Protein AF-A0A2H0VDW9-F1 (afdb_monomer)

Mean predicted aligned error: 11.07 Å

Radius of gyration: 46.62 Å; Cα contacts (8 Å, |Δi|>4): 121; chains: 1; bounding box: 88×24×134 Å

Organism: NCBI:txid1974551

InterPro domains:
  IPR002842 V-type ATPase subunit E [PF01991] (10-184)
  IPR038495 V-type ATPase subunit E, C-terminal domain superfamily [G3DSA:3.30.2320.30] (80-185)

Secondary structure (DSSP, 8-state):
-HHHHHHHHHHHHHHHHHHHHHHHHHHHHHHHHHHHHHHHHHHHHHHHHHHHHHHHHHHHHHHHHHHHHHHHHHHHHHHHHHHHHHHHHHHHHHT--HHHHHHHHHHHHHT---SSEEEEEETTTHHHHHHHHGGGGGGEEEEEE--SSEEEEEETTEEEEEEHHHHHHHHHHHHHHHHHHHHH---

pLDDT: mean 88.14, std 7.44, range [56.53, 96.94]

Sequence (187 aa):
MALSDIKKTIMKEADSQAKAILKEGKVSVLVIEKEWSKKIAEKKALLLDRANKKARQKVRQERFAVKAQSHSDLLSKKREVIGKVYEAAANKLSHLTPTEIAILMKKLVADLPLESGELTVSKKHVGALKKALGAKARKFKVLTEDLSGGFIVSSGGLQLNYSFEALVANSKEQTEIEVAEYLFGTN

Nearest PDB structures (foldseek):
  5y5z-assembly1_J  TM=6.741E-01  e=4.393E-03  Thermus thermophilus HB8
  3v6i-assembly2_Y  TM=5.506E-01  e=2.418E-03  Thermus thermophilus HB8
  7qbt-assembly2_B  TM=4.630E-01  e=1.012E+00  Methanosarcina acetivorans

Solvent-accessible surface area (backbone atoms only — not comparable to full-atom values): 10136 Å² total; per-residue (Å²): 119,70,70,63,55,54,53,52,50,52,53,52,50,51,53,50,51,52,51,49,53,52,51,51,52,53,52,53,50,53,52,50,52,54,52,49,52,50,54,49,51,52,51,49,50,52,51,51,51,52,51,51,51,51,51,54,49,49,56,52,50,52,54,49,52,52,50,52,48,53,52,51,53,52,50,51,50,52,51,51,53,54,47,52,53,50,52,52,49,36,52,50,62,58,66,50,52,76,69,56,47,34,54,50,43,33,51,58,59,67,72,46,92,68,81,53,34,41,32,37,26,14,74,90,46,47,69,42,44,51,64,39,40,52,84,53,42,82,47,38,49,78,44,72,48,99,46,84,36,53,34,34,40,37,40,98,90,46,74,49,71,48,26,42,64,48,50,46,52,57,49,39,77,76,40,48,67,62,53,45,32,72,76,71,48,79,131

Foldseek 3Di:
DVVVVVVVVVVVVVVVVVVVVVVVVVVVVVVVVVVVVVVVVVVVVVVVVVVVVVVVVVVVVVVVVVVVVVVVVVVVVLVVVLVVVLVVVLVCLLPDDLVVLLVVLLVVLVPDPDQAFEKEFAPVCPVSNCVSCPPSNVRYHYHYDHASGFMWGDDPHDIDDGGSSVVSVVVCVVCVVVVSCVVPNDD

Structure (mmCIF, N/CA/C/O backbone):
data_AF-A0A2H0VDW9-F1
#
_entry.id   AF-A0A2H0VDW9-F1
#
loop_
_atom_site.group_PDB
_atom_site.id
_atom_site.type_symbol
_ato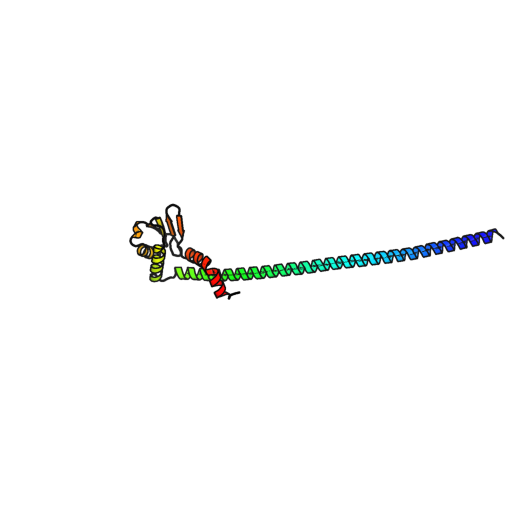m_site.label_atom_id
_atom_site.label_alt_id
_atom_site.label_comp_id
_atom_site.label_asym_id
_atom_site.label_entity_id
_atom_site.label_seq_id
_atom_site.pdbx_PDB_ins_code
_atom_site.Cartn_x
_atom_site.Cartn_y
_atom_site.Cartn_z
_atom_site.occupancy
_atom_site.B_iso_or_equiv
_atom_site.auth_seq_id
_atom_site.auth_comp_id
_atom_site.auth_asym_id
_atom_site.auth_atom_id
_atom_site.pdbx_PDB_model_num
ATOM 1 N N . MET A 1 1 ? -53.189 -5.253 97.382 1.00 56.53 1 MET A N 1
ATOM 2 C CA . MET A 1 1 ? -53.696 -5.202 95.989 1.00 56.53 1 MET A CA 1
ATOM 3 C C . MET A 1 1 ? -52.851 -4.323 95.055 1.00 56.53 1 MET A C 1
ATOM 5 O O . MET A 1 1 ? -52.708 -4.704 93.907 1.00 56.53 1 MET A O 1
ATOM 9 N N . ALA A 1 2 ? -52.182 -3.257 95.516 1.00 65.62 2 ALA A N 1
ATOM 10 C CA . ALA A 1 2 ? -51.430 -2.332 94.643 1.00 65.62 2 ALA A CA 1
ATOM 11 C C . ALA A 1 2 ? -50.241 -2.926 93.837 1.00 65.62 2 ALA A C 1
ATOM 13 O O . ALA A 1 2 ? -50.008 -2.530 92.701 1.00 65.62 2 ALA A O 1
ATOM 14 N N . LEU A 1 3 ? -49.497 -3.899 94.377 1.00 66.62 3 LEU A N 1
ATOM 15 C CA . LEU A 1 3 ? -48.289 -4.456 93.730 1.00 66.62 3 LEU A CA 1
ATOM 16 C C . LEU A 1 3 ? -48.570 -5.304 92.473 1.00 66.62 3 LEU A C 1
ATOM 18 O O . LEU A 1 3 ? -47.773 -5.319 91.537 1.00 66.62 3 LEU A O 1
ATOM 22 N N . SER A 1 4 ? -49.708 -6.003 92.449 1.00 76.06 4 SER A N 1
ATOM 23 C CA . SER A 1 4 ? -50.149 -6.833 91.315 1.00 76.06 4 SER A CA 1
ATOM 24 C C . SER A 1 4 ? -50.438 -5.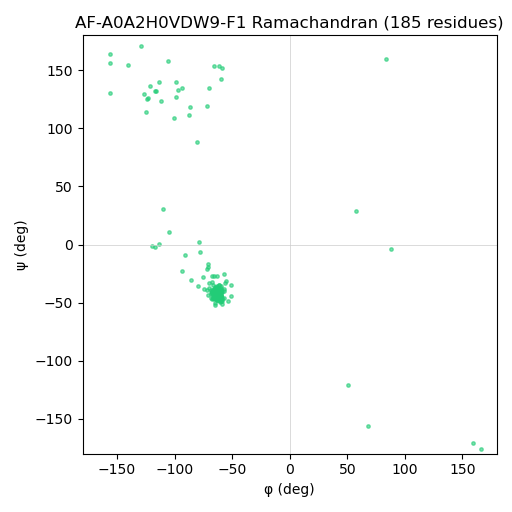980 90.080 1.00 76.06 4 SER A C 1
ATOM 26 O O . SER A 1 4 ? -50.036 -6.325 88.966 1.00 76.06 4 SER A O 1
ATOM 28 N N . ASP A 1 5 ? -51.111 -4.852 90.295 1.00 78.81 5 ASP A N 1
ATOM 29 C CA . ASP A 1 5 ? -51.543 -3.973 89.216 1.00 78.81 5 ASP A CA 1
ATOM 30 C C . ASP A 1 5 ? -50.360 -3.189 88.646 1.00 78.81 5 ASP A C 1
ATOM 32 O O . ASP A 1 5 ? -50.220 -3.121 87.430 1.00 78.81 5 ASP A O 1
ATOM 36 N N . ILE A 1 6 ? -49.423 -2.740 89.491 1.00 80.00 6 ILE A N 1
ATOM 37 C CA . ILE A 1 6 ? -48.164 -2.115 89.045 1.00 80.00 6 ILE A CA 1
ATOM 38 C C . ILE A 1 6 ? -47.356 -3.074 88.155 1.00 80.00 6 ILE A C 1
ATOM 40 O O . ILE A 1 6 ? -46.918 -2.691 87.071 1.00 80.00 6 ILE A O 1
ATOM 44 N N . LYS A 1 7 ? -47.211 -4.347 88.553 1.00 82.00 7 LYS A N 1
ATOM 45 C CA . LYS A 1 7 ? -46.498 -5.357 87.751 1.00 82.00 7 LYS A CA 1
ATOM 46 C C . LYS A 1 7 ? -47.162 -5.592 86.390 1.00 82.00 7 LYS A C 1
ATOM 48 O O . LYS A 1 7 ? -46.466 -5.693 85.381 1.00 82.00 7 LYS A O 1
ATOM 53 N N . LYS A 1 8 ? -48.497 -5.672 86.345 1.00 84.88 8 LYS A N 1
ATOM 54 C CA . LYS A 1 8 ? -49.248 -5.824 85.087 1.00 84.88 8 LYS A CA 1
ATOM 55 C C . LYS A 1 8 ? -49.066 -4.626 84.162 1.00 84.88 8 LYS A C 1
ATOM 57 O O . LYS A 1 8 ? -48.908 -4.831 82.962 1.00 84.88 8 LYS A O 1
ATOM 62 N N . THR A 1 9 ? -49.070 -3.408 84.699 1.00 83.50 9 THR A N 1
ATOM 63 C CA . THR A 1 9 ? -48.868 -2.186 83.909 1.00 83.50 9 THR A CA 1
ATOM 64 C C . THR A 1 9 ? -47.460 -2.138 83.319 1.00 83.50 9 THR A C 1
ATOM 66 O O . THR A 1 9 ? -47.332 -1.947 82.114 1.00 83.50 9 THR A O 1
ATOM 69 N N . ILE A 1 10 ? -46.429 -2.457 84.114 1.00 85.81 10 ILE A N 1
ATOM 70 C CA . ILE A 1 10 ? -45.033 -2.539 83.645 1.00 85.81 10 ILE A CA 1
ATOM 71 C C . ILE A 1 10 ? -44.880 -3.587 82.534 1.00 85.81 10 ILE A C 1
ATOM 73 O O . ILE A 1 10 ? -44.248 -3.318 81.516 1.00 85.81 10 ILE A O 1
ATOM 77 N N . MET A 1 11 ? -45.482 -4.775 82.680 1.00 87.50 11 MET A N 1
ATOM 78 C CA . MET A 1 11 ? -45.431 -5.797 81.624 1.00 87.50 11 MET A CA 1
ATOM 79 C C . MET A 1 11 ? -46.152 -5.351 80.346 1.00 87.50 11 MET A C 1
ATOM 81 O O . MET A 1 11 ? -45.658 -5.595 79.249 1.00 87.50 11 MET A O 1
ATOM 85 N N . LYS A 1 12 ? -47.291 -4.657 80.467 1.00 89.25 12 LYS A N 1
ATOM 86 C CA . LYS A 1 12 ? -48.025 -4.113 79.314 1.00 89.25 12 LYS A CA 1
ATOM 87 C C . LYS A 1 12 ? -47.232 -3.029 78.583 1.00 89.25 12 LYS A C 1
ATOM 89 O O . LYS A 1 12 ? -47.253 -2.990 77.354 1.00 89.25 12 LYS A O 1
ATOM 94 N N . GLU A 1 13 ? -46.551 -2.158 79.322 1.00 87.31 13 GLU A N 1
ATOM 95 C CA . GLU A 1 13 ? -45.666 -1.137 78.756 1.00 87.31 13 GLU A CA 1
ATOM 96 C C . GLU A 1 13 ? -44.450 -1.771 78.079 1.00 87.31 13 GLU A C 1
ATOM 98 O O . GLU A 1 13 ? -44.145 -1.408 76.944 1.00 87.31 13 GLU A O 1
ATOM 103 N N . ALA A 1 14 ? -43.824 -2.773 78.704 1.00 87.38 14 ALA A N 1
ATOM 104 C CA . ALA A 1 14 ? -42.713 -3.519 78.117 1.00 87.38 14 ALA A CA 1
ATOM 105 C C . ALA A 1 14 ? -43.118 -4.236 76.815 1.00 87.38 14 ALA A C 1
ATOM 107 O O . ALA A 1 14 ? -42.413 -4.134 75.813 1.00 87.38 14 ALA A O 1
ATOM 108 N N . ASP A 1 15 ? -44.286 -4.888 76.782 1.00 89.19 15 ASP A N 1
ATOM 109 C CA . ASP A 1 15 ? -44.819 -5.528 75.571 1.00 89.19 15 ASP A CA 1
ATOM 110 C C . ASP A 1 15 ? -45.154 -4.509 74.473 1.00 89.19 15 ASP A C 1
ATOM 112 O O . ASP A 1 15 ? -44.952 -4.770 73.283 1.00 89.19 15 ASP A O 1
ATOM 116 N N . SER A 1 16 ? -45.679 -3.341 74.853 1.00 89.81 16 SER A N 1
ATOM 117 C CA . SER A 1 16 ? -45.966 -2.244 73.924 1.00 89.81 16 SER A CA 1
ATOM 118 C C . SER A 1 16 ? -44.679 -1.693 73.305 1.00 89.81 16 SER A C 1
ATOM 120 O O . SER A 1 16 ? -44.586 -1.566 72.083 1.00 89.81 16 SER A O 1
ATOM 122 N N . GLN A 1 17 ? -43.655 -1.454 74.128 1.00 90.12 17 GLN A N 1
ATOM 123 C CA . GLN A 1 17 ? -42.336 -1.007 73.680 1.00 90.12 17 GLN A CA 1
ATOM 124 C C . GLN A 1 17 ? -41.654 -2.059 72.798 1.00 90.12 17 GLN A C 1
ATOM 126 O O . GLN A 1 17 ? -41.161 -1.723 71.724 1.00 90.12 17 GLN A O 1
ATOM 131 N N . ALA A 1 18 ? -41.703 -3.342 73.167 1.00 88.19 18 ALA A N 1
ATOM 132 C CA . ALA A 1 18 ? -41.160 -4.428 72.352 1.00 88.19 18 ALA A CA 1
ATOM 133 C C . ALA A 1 18 ? -41.848 -4.517 70.977 1.00 88.19 18 ALA A C 1
ATOM 135 O O . ALA A 1 18 ? -41.185 -4.675 69.949 1.00 88.19 18 ALA A O 1
ATOM 136 N N . LYS A 1 19 ? -43.178 -4.356 70.929 1.00 91.19 19 LYS A N 1
ATOM 137 C CA . LYS A 1 19 ? -43.936 -4.301 69.667 1.00 91.19 19 LYS A CA 1
ATOM 138 C C . LYS A 1 19 ? -43.594 -3.066 68.839 1.00 91.19 19 LYS A C 1
ATOM 140 O O . LYS A 1 19 ? -43.518 -3.182 67.616 1.00 91.19 19 LYS A O 1
ATOM 145 N N . ALA A 1 20 ? -43.384 -1.913 69.473 1.00 90.75 20 ALA A N 1
ATOM 146 C CA . ALA A 1 20 ? -42.967 -0.690 68.793 1.00 90.75 20 ALA A CA 1
ATOM 147 C C . ALA A 1 20 ? -41.581 -0.857 68.151 1.00 90.75 20 ALA A C 1
ATOM 149 O O . ALA A 1 20 ? -41.451 -0.633 66.949 1.00 90.75 20 ALA A O 1
ATOM 150 N N . ILE A 1 21 ? -40.605 -1.384 68.899 1.00 90.94 21 ILE A N 1
ATOM 151 C CA . ILE A 1 21 ? -39.246 -1.674 68.411 1.00 90.94 21 ILE A CA 1
ATOM 152 C C . ILE A 1 21 ? -39.284 -2.679 67.251 1.00 90.94 21 ILE A C 1
ATOM 154 O O . ILE A 1 21 ? -38.640 -2.476 66.224 1.00 90.94 21 ILE A O 1
ATOM 158 N N . LEU A 1 22 ? -40.081 -3.749 67.361 1.00 90.88 22 LEU A N 1
ATOM 159 C CA . LEU A 1 22 ? -40.244 -4.724 66.275 1.00 90.88 22 LEU A CA 1
ATOM 160 C C . LEU A 1 22 ? -40.889 -4.112 65.027 1.00 90.88 22 LEU A C 1
ATOM 162 O O . LEU A 1 22 ? -40.543 -4.487 63.905 1.00 90.88 22 LEU A O 1
ATOM 166 N N . LYS A 1 23 ? -41.842 -3.192 65.199 1.00 91.81 23 LYS A N 1
ATOM 167 C CA . LYS A 1 23 ? -42.503 -2.512 64.082 1.00 91.81 23 LYS A CA 1
ATOM 168 C C . LYS A 1 23 ? -41.548 -1.535 63.396 1.00 91.81 23 LYS A C 1
ATOM 170 O O . LYS A 1 23 ? -41.474 -1.557 62.171 1.00 91.81 23 LYS A O 1
ATOM 175 N N . GLU A 1 24 ? -40.780 -0.757 64.156 1.00 91.62 24 GLU A N 1
ATOM 176 C CA . GLU A 1 24 ? -39.711 0.097 63.619 1.00 91.62 24 GLU A CA 1
ATOM 177 C C . GLU A 1 24 ? -38.635 -0.719 62.903 1.00 91.62 24 GLU A C 1
ATOM 179 O O . GLU A 1 24 ? -38.263 -0.375 61.784 1.00 91.62 24 GLU A O 1
ATOM 184 N N . GLY A 1 25 ? -38.201 -1.841 63.485 1.00 90.31 25 GLY A N 1
ATOM 185 C CA . GLY A 1 25 ? -37.240 -2.755 62.867 1.00 90.31 25 GLY A CA 1
ATOM 186 C C . GLY A 1 25 ? -37.726 -3.320 61.529 1.00 90.31 25 GLY A C 1
ATOM 187 O O . GLY A 1 25 ? -36.974 -3.387 60.564 1.00 90.31 25 GLY A O 1
ATOM 188 N N . LYS A 1 26 ? -39.010 -3.682 61.420 1.00 92.69 26 LYS A N 1
ATOM 189 C CA . LYS A 1 26 ? -39.586 -4.142 60.143 1.00 92.69 26 LYS A CA 1
ATOM 190 C C . LYS A 1 26 ? -39.650 -3.028 59.101 1.00 92.69 26 LYS A C 1
ATOM 192 O O . LYS A 1 26 ? -39.365 -3.273 57.932 1.00 92.69 26 LYS A O 1
ATOM 197 N N . VAL A 1 27 ? -40.024 -1.815 59.508 1.00 92.69 27 VAL A N 1
ATOM 198 C CA . VAL A 1 27 ? -40.073 -0.660 58.600 1.00 92.69 27 VAL A CA 1
ATOM 199 C C . VAL A 1 27 ? -38.669 -0.303 58.112 1.00 92.69 27 VAL A C 1
ATOM 201 O O . VAL A 1 27 ? -38.490 -0.088 56.916 1.00 92.69 27 VAL A O 1
ATOM 204 N N . SER A 1 28 ? -37.665 -0.303 58.992 1.00 90.44 28 SER A N 1
ATOM 205 C CA . SER A 1 28 ? -36.283 -0.002 58.612 1.00 90.44 28 SER A CA 1
ATOM 206 C C . SER A 1 28 ? -35.698 -1.052 57.665 1.00 90.44 28 SER A C 1
ATOM 208 O O . SER A 1 28 ? -35.077 -0.678 56.672 1.00 90.44 28 SER A O 1
ATOM 210 N N . VAL A 1 29 ? -35.975 -2.345 57.878 1.00 91.44 29 VAL A N 1
ATOM 211 C CA . VAL A 1 29 ? -35.586 -3.418 56.942 1.00 91.44 29 VAL A CA 1
ATOM 212 C C . VAL A 1 29 ? -36.187 -3.190 55.552 1.00 91.44 29 VAL A C 1
ATOM 214 O O . VAL A 1 29 ? -35.454 -3.222 54.566 1.00 91.44 29 VAL A O 1
ATOM 217 N N . LEU A 1 30 ? -37.483 -2.876 55.457 1.00 92.69 30 LEU A N 1
ATOM 218 C CA . LEU A 1 30 ? -38.140 -2.615 54.169 1.00 92.69 30 LEU A CA 1
ATOM 219 C C . LEU A 1 30 ? -37.566 -1.384 53.452 1.00 92.69 30 LEU A C 1
ATOM 221 O O . LEU A 1 30 ? -37.430 -1.384 52.226 1.00 92.69 30 LEU A O 1
ATOM 225 N N . VAL A 1 31 ? -37.221 -0.330 54.198 1.00 94.06 31 VAL A N 1
ATOM 226 C CA . VAL A 1 31 ? -36.568 0.864 53.638 1.00 94.06 31 VAL A CA 1
ATOM 227 C C . VAL A 1 31 ? -35.193 0.500 53.077 1.00 94.06 31 VAL A C 1
ATOM 229 O O . VAL A 1 31 ? -34.900 0.831 51.928 1.00 94.06 31 VAL A O 1
ATOM 232 N N . ILE A 1 32 ? -34.391 -0.251 53.837 1.00 93.75 32 ILE A N 1
ATOM 233 C CA . ILE A 1 32 ? -33.065 -0.721 53.420 1.00 93.75 32 ILE A CA 1
ATOM 234 C C . ILE A 1 32 ? -33.177 -1.595 52.160 1.00 93.75 32 ILE A C 1
ATOM 236 O O . ILE A 1 32 ? -32.472 -1.353 51.180 1.00 93.75 32 ILE A O 1
ATOM 240 N N . GLU A 1 33 ? -34.092 -2.564 52.125 1.00 93.56 33 GLU A N 1
ATOM 241 C CA . GLU A 1 33 ? -34.315 -3.421 50.952 1.00 93.56 33 GLU A CA 1
ATOM 242 C C . GLU A 1 33 ? -34.718 -2.617 49.710 1.00 93.56 33 GLU A C 1
ATOM 244 O O . GLU A 1 33 ? -34.215 -2.854 48.605 1.00 93.56 33 GLU A O 1
ATOM 249 N N . LYS A 1 34 ? -35.591 -1.618 49.872 1.00 95.25 34 LYS A N 1
ATOM 250 C CA . LYS A 1 34 ? -36.020 -0.751 48.769 1.00 95.25 34 LYS A CA 1
ATOM 251 C C . LYS A 1 34 ? -34.876 0.125 48.249 1.00 95.25 34 LYS A C 1
ATOM 253 O O . LYS A 1 34 ? -34.734 0.299 47.039 1.00 95.25 34 LYS A O 1
ATOM 258 N N . GLU A 1 35 ? -34.029 0.645 49.130 1.00 95.25 35 GLU A N 1
ATOM 259 C CA . GLU A 1 35 ? -32.846 1.408 48.727 1.00 95.25 35 GLU A CA 1
ATOM 260 C C . GLU A 1 35 ? -31.818 0.542 47.994 1.00 95.25 35 GLU A C 1
ATOM 262 O O . GLU A 1 35 ? -31.308 0.934 46.939 1.00 95.25 35 GLU A O 1
ATOM 267 N N . TRP A 1 36 ? -31.515 -0.647 48.520 1.00 94.81 36 TRP A N 1
ATOM 268 C CA . TRP A 1 36 ? -30.547 -1.551 47.902 1.00 94.81 36 TRP A CA 1
ATOM 269 C C . TRP A 1 36 ? -31.049 -2.119 46.582 1.00 94.81 36 TRP A C 1
ATOM 271 O O . TRP A 1 36 ? -30.282 -2.154 45.622 1.00 94.81 36 TRP A O 1
ATOM 281 N N . SER A 1 37 ? -32.325 -2.494 46.484 1.00 94.81 37 SER A N 1
ATOM 282 C CA . SER A 1 37 ? -32.912 -2.949 45.217 1.00 94.81 37 SER A CA 1
ATOM 283 C C . SER A 1 37 ? -32.819 -1.874 44.133 1.00 94.81 37 SER A C 1
ATOM 285 O O . SER A 1 37 ? -32.424 -2.180 43.005 1.00 94.81 37 SER A O 1
ATOM 287 N N . LYS A 1 38 ? -33.059 -0.601 44.480 1.00 95.88 38 LYS A N 1
ATOM 288 C CA . LYS A 1 38 ? -32.880 0.526 43.557 1.00 95.88 38 LYS A CA 1
ATOM 289 C C . LYS A 1 38 ? -31.416 0.688 43.126 1.00 95.88 38 LYS A C 1
ATOM 291 O O . LYS A 1 38 ? -31.136 0.730 41.930 1.00 95.88 38 LYS A O 1
ATOM 296 N N . LYS A 1 39 ? -30.470 0.664 44.074 1.00 95.75 39 LYS A N 1
ATOM 297 C CA . LYS A 1 39 ? -29.021 0.731 43.784 1.00 95.75 39 LYS A CA 1
ATOM 298 C C . LYS A 1 39 ? -28.539 -0.436 42.913 1.00 95.75 39 LYS A C 1
ATOM 300 O O . LYS A 1 39 ? -27.689 -0.248 42.042 1.00 95.75 39 LYS A O 1
ATOM 305 N N . ILE A 1 40 ? -29.062 -1.643 43.133 1.00 95.38 40 ILE A N 1
ATOM 306 C CA . ILE A 1 40 ? -28.749 -2.834 42.331 1.00 95.38 40 ILE A CA 1
ATOM 307 C C . ILE A 1 40 ? -29.283 -2.665 40.909 1.00 95.38 40 ILE A C 1
ATOM 309 O O . ILE A 1 40 ? -28.548 -2.920 39.955 1.00 95.38 40 ILE A O 1
ATOM 313 N N . ALA A 1 41 ? -30.528 -2.206 40.757 1.00 95.69 41 ALA A N 1
ATOM 314 C CA . ALA A 1 41 ? -31.130 -1.959 39.451 1.00 95.69 41 ALA A CA 1
ATOM 315 C C . ALA A 1 41 ? -30.336 -0.912 38.652 1.00 95.69 41 ALA A C 1
ATOM 317 O O . ALA A 1 41 ? -29.994 -1.155 37.493 1.00 95.69 41 ALA A O 1
ATOM 318 N N . GLU A 1 42 ? -29.956 0.199 39.287 1.00 96.25 42 GLU A N 1
ATOM 319 C CA . GLU A 1 42 ? -29.131 1.250 38.680 1.00 96.25 42 GLU A CA 1
ATOM 320 C C . GLU A 1 42 ? -27.745 0.728 38.274 1.00 96.25 42 GLU A C 1
ATOM 322 O O . GLU A 1 42 ? -27.318 0.912 37.130 1.00 96.25 42 GLU A O 1
ATOM 327 N N . LYS A 1 43 ? -27.050 0.000 39.162 1.00 95.88 43 LYS A N 1
ATOM 328 C CA . LYS A 1 43 ? -25.752 -0.616 38.833 1.00 95.88 43 LYS A CA 1
ATOM 329 C C . LYS A 1 43 ? -25.866 -1.616 37.687 1.00 95.88 43 LYS A C 1
ATOM 331 O O . LYS A 1 43 ? -24.997 -1.629 36.816 1.00 95.88 43 LYS A O 1
ATOM 336 N N . LYS A 1 44 ? -26.918 -2.439 37.667 1.00 96.19 44 LYS A N 1
ATOM 337 C CA . LYS A 1 44 ? -27.162 -3.420 36.602 1.00 96.19 44 LYS A CA 1
ATOM 338 C C . LYS A 1 44 ? -27.402 -2.724 35.264 1.00 96.19 44 LYS A C 1
ATOM 340 O O . LYS A 1 44 ? -26.798 -3.120 34.269 1.00 96.19 44 LYS A O 1
ATOM 345 N N . ALA A 1 45 ? -28.213 -1.667 35.247 1.00 96.31 45 ALA A N 1
ATOM 346 C CA . ALA A 1 45 ? -28.458 -0.865 34.052 1.00 96.31 45 ALA A CA 1
ATOM 347 C C . ALA A 1 45 ? -27.162 -0.230 33.519 1.00 96.31 45 ALA A C 1
ATOM 349 O O . ALA A 1 45 ? -26.869 -0.343 32.331 1.00 96.31 45 ALA A O 1
ATOM 350 N N . LEU A 1 46 ? -26.333 0.346 34.399 1.00 96.88 46 LEU A N 1
ATOM 351 C CA . LEU A 1 46 ? -25.029 0.911 34.030 1.00 96.88 46 LEU A CA 1
ATOM 352 C C . LEU A 1 46 ? -24.064 -0.142 33.466 1.00 96.88 46 LEU A C 1
ATOM 354 O O . LEU A 1 46 ? -23.353 0.121 32.496 1.00 96.88 46 LEU A O 1
ATOM 358 N N . LEU A 1 47 ? -24.023 -1.334 34.066 1.00 96.62 47 LEU A N 1
ATOM 359 C CA . LEU A 1 47 ? -23.204 -2.451 33.589 1.00 96.62 47 LEU A CA 1
ATOM 360 C C . LEU A 1 47 ? -23.636 -2.907 32.194 1.00 96.62 47 LEU A C 1
ATOM 362 O O . LEU A 1 47 ? -22.783 -3.066 31.320 1.00 96.62 47 LEU A O 1
ATOM 366 N N . LEU A 1 48 ? -24.943 -3.064 31.974 1.00 96.62 48 LEU A N 1
ATOM 367 C CA . LEU A 1 48 ? -25.501 -3.452 30.679 1.00 96.62 48 LEU A CA 1
ATOM 368 C C . LEU A 1 48 ? -25.263 -2.383 29.609 1.00 96.62 48 LEU A C 1
ATOM 370 O O . LEU A 1 48 ? -24.844 -2.720 28.505 1.00 96.62 48 LEU A O 1
ATOM 374 N N . ASP A 1 49 ? -25.453 -1.101 29.926 1.00 96.94 49 ASP A N 1
ATOM 375 C CA . ASP A 1 49 ? -25.167 -0.003 28.995 1.00 96.94 49 ASP A CA 1
ATOM 376 C C . ASP A 1 49 ? -23.684 0.025 28.598 1.00 96.94 49 ASP A C 1
ATOM 378 O O . ASP A 1 49 ? -23.350 0.070 27.412 1.00 96.94 49 ASP A O 1
ATOM 382 N N . ARG A 1 50 ? -22.771 -0.105 29.570 1.00 96.56 50 ARG A N 1
ATOM 383 C CA . ARG A 1 50 ? -21.328 -0.191 29.295 1.00 96.56 50 ARG A CA 1
ATOM 384 C C . ARG A 1 50 ? -20.976 -1.411 28.449 1.00 96.56 50 ARG A C 1
ATOM 386 O O . ARG A 1 50 ? -20.179 -1.283 27.520 1.00 96.56 50 ARG A O 1
ATOM 393 N N . ALA A 1 51 ? -21.548 -2.575 28.753 1.00 96.62 51 ALA A N 1
ATOM 394 C CA . ALA A 1 51 ? -21.331 -3.793 27.978 1.00 96.62 51 ALA A CA 1
ATOM 395 C C . ALA A 1 51 ? -21.820 -3.623 26.531 1.00 96.62 51 ALA A C 1
ATOM 397 O O . ALA A 1 51 ? -21.072 -3.900 25.594 1.00 96.62 51 ALA A O 1
ATOM 398 N N . ASN A 1 52 ? -23.017 -3.063 26.343 1.00 96.81 52 ASN A N 1
ATOM 399 C CA . ASN A 1 52 ? -23.595 -2.787 25.029 1.00 96.81 52 ASN A CA 1
ATOM 400 C C . ASN A 1 52 ? -22.773 -1.768 24.236 1.00 96.81 52 ASN A C 1
ATOM 402 O O . ASN A 1 52 ? -22.514 -1.973 23.049 1.00 96.81 52 ASN A O 1
ATOM 406 N N . LYS A 1 53 ? -22.313 -0.686 24.875 1.00 96.81 53 LYS A N 1
ATOM 407 C CA . LYS A 1 53 ? -21.433 0.309 24.246 1.00 96.81 53 LYS A CA 1
ATOM 408 C C . LYS A 1 53 ? -20.115 -0.317 23.800 1.00 96.81 53 LYS A C 1
ATOM 410 O O . LYS A 1 53 ? -19.725 -0.128 22.650 1.00 96.81 53 LYS A O 1
ATOM 415 N N . LYS A 1 54 ? -19.472 -1.117 24.657 1.00 96.06 54 LYS A N 1
ATOM 416 C CA . LYS A 1 54 ? -18.239 -1.843 24.308 1.00 96.06 54 LYS A CA 1
ATOM 417 C C . LYS A 1 54 ? -18.459 -2.828 23.159 1.00 96.06 54 LYS A C 1
ATOM 419 O O . LYS A 1 54 ? -17.652 -2.864 22.236 1.00 96.06 54 LYS A O 1
ATOM 424 N N . ALA A 1 55 ? -19.555 -3.587 23.176 1.00 96.56 55 ALA A N 1
ATOM 425 C CA . ALA A 1 55 ? -19.891 -4.521 22.102 1.00 96.56 55 ALA A CA 1
ATOM 426 C C . ALA A 1 55 ? -20.088 -3.791 20.763 1.00 96.56 55 ALA A C 1
ATOM 428 O O . ALA A 1 55 ? -19.490 -4.168 19.757 1.00 96.56 55 ALA A O 1
ATOM 429 N N . ARG A 1 56 ? -20.849 -2.688 20.756 1.00 96.31 56 ARG A N 1
ATOM 430 C CA . ARG A 1 56 ? -21.051 -1.848 19.561 1.00 96.31 56 ARG A CA 1
ATOM 431 C C . ARG A 1 56 ? -19.745 -1.244 19.052 1.00 96.31 56 ARG A C 1
ATOM 433 O O . ARG A 1 56 ? -19.524 -1.221 17.844 1.00 96.31 56 ARG A O 1
ATOM 440 N N . GLN A 1 57 ? -18.880 -0.776 19.951 1.00 96.19 57 GLN A N 1
ATOM 441 C CA . GLN A 1 57 ? -17.562 -0.255 19.587 1.00 96.19 57 GLN A CA 1
ATOM 442 C C . GLN A 1 57 ? -16.691 -1.330 18.937 1.00 96.19 57 GLN A C 1
ATOM 444 O O . GLN A 1 57 ? -16.142 -1.062 17.874 1.00 96.19 57 GLN A O 1
ATOM 449 N N . LYS A 1 58 ? -16.634 -2.543 19.502 1.00 95.81 58 LYS A N 1
ATOM 450 C CA . LYS A 1 58 ? -15.902 -3.666 18.899 1.00 95.81 58 LYS A CA 1
ATOM 451 C C . LYS A 1 58 ? -16.428 -4.004 17.509 1.00 95.81 58 LYS A C 1
ATOM 453 O O . LYS A 1 58 ? -15.661 -4.010 16.560 1.00 95.81 58 LYS A O 1
ATOM 458 N N . VAL A 1 59 ? -17.742 -4.183 17.356 1.00 96.62 59 VAL A N 1
ATOM 459 C CA . VAL A 1 59 ? -18.349 -4.462 16.040 1.00 96.62 59 VAL A CA 1
ATOM 460 C C . VAL A 1 59 ? -18.017 -3.361 15.031 1.00 96.62 59 VAL A C 1
ATOM 462 O O . VAL A 1 59 ? -17.736 -3.644 13.869 1.00 96.62 59 VAL A O 1
ATOM 465 N N . ARG A 1 60 ? -18.037 -2.095 15.458 1.00 95.50 60 ARG A N 1
ATOM 466 C CA . ARG A 1 60 ? -17.672 -0.961 14.604 1.00 95.50 60 ARG A CA 1
ATOM 467 C C . ARG A 1 60 ? -16.192 -1.002 14.211 1.00 95.50 60 ARG A C 1
ATOM 469 O O . ARG A 1 60 ? -15.899 -0.803 13.038 1.00 95.50 60 ARG A O 1
ATOM 476 N N . GLN A 1 61 ? -15.293 -1.269 15.155 1.00 95.56 61 GLN A N 1
ATOM 477 C CA . GLN A 1 61 ? -13.855 -1.399 14.902 1.00 95.56 61 GLN A CA 1
ATOM 478 C C . GLN A 1 61 ? -13.560 -2.538 13.924 1.00 95.56 61 GLN A C 1
ATOM 480 O O . GLN A 1 61 ? -12.916 -2.295 12.910 1.00 95.56 61 GLN A O 1
ATOM 485 N N . GLU A 1 62 ? -14.116 -3.727 14.159 1.00 94.81 62 GLU A N 1
ATOM 486 C CA . GLU A 1 62 ? -13.951 -4.884 13.271 1.00 94.81 62 GLU A CA 1
ATOM 487 C C . GLU A 1 62 ? -14.472 -4.591 11.862 1.00 94.81 62 GLU A C 1
ATOM 489 O O . GLU A 1 62 ? -13.798 -4.846 10.869 1.00 94.81 62 GLU A O 1
ATOM 494 N N . ARG A 1 63 ? -15.648 -3.959 11.743 1.00 95.75 63 ARG A N 1
ATOM 495 C CA . ARG A 1 63 ? -16.181 -3.551 10.433 1.00 95.75 63 ARG A CA 1
ATOM 496 C C . ARG A 1 63 ? -15.259 -2.580 9.703 1.00 95.75 63 ARG A C 1
ATOM 498 O O . ARG A 1 63 ? -15.142 -2.673 8.484 1.00 95.75 63 ARG A O 1
ATOM 505 N N . PHE A 1 64 ? -14.644 -1.635 10.411 1.00 95.06 64 PHE A N 1
ATOM 506 C CA . PHE A 1 64 ? -13.676 -0.728 9.797 1.00 95.06 64 PHE A CA 1
ATOM 507 C C . PHE A 1 64 ? -12.401 -1.453 9.385 1.00 95.06 64 PHE A C 1
ATOM 509 O O . PHE A 1 64 ? -11.937 -1.223 8.273 1.00 95.06 64 PHE A O 1
ATOM 516 N N . ALA A 1 65 ? -11.882 -2.345 10.228 1.00 95.19 65 ALA A N 1
ATOM 517 C CA . ALA A 1 65 ? -10.705 -3.145 9.916 1.00 95.19 65 ALA A CA 1
ATOM 518 C C . ALA A 1 65 ? -10.931 -3.998 8.659 1.00 95.19 65 ALA A C 1
ATOM 520 O O . ALA A 1 65 ? -10.145 -3.924 7.721 1.00 95.19 65 ALA A O 1
ATOM 521 N N . VAL A 1 66 ? -12.061 -4.709 8.577 1.00 96.31 66 VAL A N 1
ATOM 522 C CA . VAL A 1 66 ? -12.420 -5.527 7.405 1.00 96.31 66 VAL A CA 1
ATOM 523 C C . VAL A 1 66 ? -12.560 -4.679 6.140 1.00 96.31 66 VAL A C 1
ATOM 525 O O . VAL A 1 66 ? -12.063 -5.064 5.082 1.00 96.31 66 VAL A O 1
ATOM 528 N N . LYS A 1 67 ? -13.207 -3.509 6.223 1.00 95.81 67 LYS A N 1
ATOM 529 C CA . LYS A 1 67 ? -13.318 -2.597 5.074 1.00 95.81 67 LYS A CA 1
ATOM 530 C C . LYS A 1 67 ? -11.955 -2.077 4.626 1.00 95.81 67 LYS A C 1
ATOM 532 O O . LYS A 1 67 ? -11.678 -2.088 3.432 1.00 95.81 67 LYS A O 1
ATOM 537 N N . ALA A 1 68 ? -11.117 -1.641 5.563 1.00 94.69 68 ALA A N 1
ATOM 538 C CA . ALA A 1 68 ? -9.775 -1.154 5.263 1.00 94.69 68 ALA A CA 1
ATOM 539 C C . ALA A 1 68 ? -8.927 -2.250 4.605 1.00 94.69 68 ALA A C 1
ATOM 541 O O . ALA A 1 68 ? -8.301 -1.996 3.578 1.00 94.69 68 ALA A O 1
ATOM 542 N N . GLN A 1 69 ? -8.992 -3.478 5.130 1.00 95.62 69 GLN A N 1
ATOM 543 C CA . GLN A 1 69 ? -8.314 -4.631 4.548 1.00 95.62 69 GLN A CA 1
ATOM 544 C C . GLN A 1 69 ? -8.810 -4.914 3.127 1.00 95.62 69 GLN A C 1
ATOM 546 O O . GLN A 1 69 ? -8.005 -4.994 2.208 1.00 95.62 69 GLN A O 1
ATOM 551 N N . SER A 1 70 ? -10.128 -4.950 2.918 1.00 95.50 70 SER A N 1
ATOM 552 C CA . SER A 1 70 ? -10.720 -5.193 1.593 1.00 95.50 70 SER A CA 1
ATOM 553 C C . SER A 1 70 ? -10.281 -4.145 0.564 1.00 95.50 70 SER A C 1
ATOM 555 O O . SER A 1 70 ? -9.970 -4.476 -0.579 1.00 95.50 70 SER A O 1
ATOM 557 N N . HIS A 1 71 ? -10.225 -2.871 0.966 1.00 93.62 71 HIS A N 1
ATOM 558 C CA . HIS A 1 71 ? -9.730 -1.794 0.109 1.00 93.62 71 HIS A CA 1
ATOM 559 C C . HIS A 1 71 ? -8.236 -1.936 -0.195 1.00 93.62 71 HIS A C 1
ATOM 561 O O . HIS A 1 71 ? -7.833 -1.747 -1.343 1.00 93.62 71 HIS A O 1
ATOM 567 N N . SER A 1 72 ? -7.426 -2.275 0.811 1.00 94.88 72 SER A N 1
ATOM 568 C CA . SER A 1 72 ? -5.992 -2.518 0.644 1.00 94.88 72 SER A CA 1
ATOM 569 C C . SER A 1 72 ? -5.732 -3.675 -0.322 1.00 94.88 72 SER A C 1
ATOM 571 O O . SER A 1 72 ? -4.933 -3.540 -1.249 1.00 94.88 72 SER A O 1
ATOM 573 N N . ASP A 1 73 ? -6.456 -4.781 -0.161 1.00 95.69 73 ASP A N 1
ATOM 574 C CA . ASP A 1 73 ? -6.329 -5.967 -1.007 1.00 95.69 73 ASP A CA 1
ATOM 575 C C . ASP A 1 73 ? -6.723 -5.658 -2.454 1.00 95.69 73 ASP A C 1
ATOM 577 O O . ASP A 1 73 ? -5.989 -5.992 -3.387 1.00 95.69 73 ASP A O 1
ATOM 581 N N . LEU A 1 74 ? -7.839 -4.946 -2.652 1.00 94.56 74 LEU A N 1
ATOM 582 C CA . LEU A 1 74 ? -8.276 -4.515 -3.978 1.00 94.56 74 LEU A CA 1
ATOM 583 C C . LEU A 1 74 ? -7.232 -3.612 -4.647 1.00 94.56 74 LEU A C 1
ATOM 585 O O . LEU A 1 74 ? -6.903 -3.811 -5.817 1.00 94.56 74 LEU A O 1
ATOM 589 N N . LEU A 1 75 ? -6.696 -2.631 -3.916 1.00 93.19 75 LEU A N 1
ATOM 590 C CA . LEU A 1 75 ? -5.681 -1.720 -4.440 1.00 93.19 75 LEU A CA 1
ATOM 591 C C . LEU A 1 75 ? -4.389 -2.464 -4.795 1.00 93.19 75 LEU A C 1
ATOM 593 O O . LEU A 1 75 ? -3.806 -2.214 -5.849 1.00 93.19 75 LEU A O 1
ATOM 597 N N . SER A 1 76 ? -3.970 -3.401 -3.945 1.00 94.56 76 SER A N 1
ATOM 598 C CA . SER A 1 76 ? -2.808 -4.254 -4.193 1.00 94.56 76 SER A CA 1
ATOM 599 C C . SER A 1 76 ? -2.986 -5.068 -5.475 1.00 94.56 76 SER A C 1
ATOM 601 O O . SER A 1 76 ? -2.111 -5.066 -6.340 1.00 94.56 76 SER A O 1
ATOM 603 N N .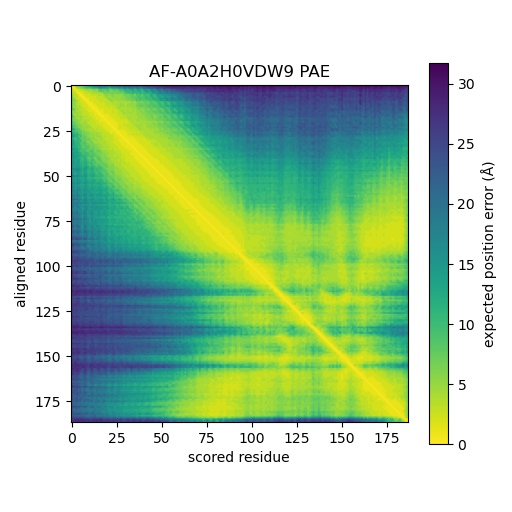 LYS A 1 77 ? -4.168 -5.666 -5.675 1.00 95.69 77 LYS A N 1
ATOM 604 C CA . LYS A 1 77 ? -4.483 -6.409 -6.902 1.00 95.69 77 LYS A CA 1
ATOM 605 C C . LYS A 1 77 ? -4.541 -5.529 -8.145 1.00 95.69 77 LYS A C 1
ATOM 607 O O . LYS A 1 77 ? -4.019 -5.932 -9.182 1.00 95.69 77 LYS A O 1
ATOM 612 N N . LYS A 1 78 ? -5.097 -4.317 -8.056 1.00 93.75 78 LYS A N 1
ATOM 613 C CA . LYS A 1 78 ? -5.057 -3.354 -9.170 1.00 93.75 78 LYS A CA 1
ATOM 614 C C . LYS A 1 78 ? -3.617 -2.999 -9.553 1.00 93.75 78 LYS A C 1
ATOM 616 O O . LYS A 1 78 ? -3.273 -3.051 -10.730 1.00 93.75 78 LYS A O 1
ATOM 621 N N . ARG A 1 79 ? -2.758 -2.716 -8.568 1.00 92.06 79 ARG A N 1
ATOM 622 C CA . ARG A 1 79 ? -1.328 -2.437 -8.793 1.00 92.06 79 ARG A CA 1
ATOM 623 C C . ARG A 1 79 ? -0.585 -3.630 -9.390 1.00 92.06 79 ARG A C 1
ATOM 625 O O . ARG A 1 79 ? 0.254 -3.429 -10.260 1.00 92.06 79 ARG A O 1
ATOM 632 N N . GLU A 1 80 ? -0.910 -4.852 -8.968 1.00 94.88 80 GLU A N 1
ATOM 633 C CA . GLU A 1 80 ? -0.350 -6.084 -9.541 1.00 94.88 80 GLU A CA 1
ATOM 634 C C . GLU A 1 80 ? -0.686 -6.202 -11.036 1.00 94.88 80 GLU A C 1
ATOM 636 O O . GLU A 1 80 ? 0.189 -6.480 -11.852 1.00 94.88 80 GLU A O 1
ATOM 641 N N . VAL A 1 81 ? -1.942 -5.944 -11.415 1.00 95.62 81 VAL A N 1
ATOM 642 C CA . VAL A 1 81 ? -2.377 -5.966 -12.822 1.00 95.62 81 VAL A CA 1
ATOM 643 C C . VAL A 1 81 ? -1.672 -4.883 -13.638 1.00 95.62 81 VAL A C 1
ATOM 645 O O . VAL A 1 81 ? -1.158 -5.183 -14.712 1.00 95.62 81 VAL A O 1
ATOM 648 N N . ILE A 1 82 ? -1.587 -3.654 -13.119 1.00 93.75 82 ILE A N 1
ATOM 649 C CA . ILE A 1 82 ? -0.829 -2.571 -13.763 1.00 93.75 82 ILE A CA 1
ATOM 650 C C . ILE A 1 82 ? 0.635 -2.992 -13.952 1.00 93.75 82 ILE A C 1
ATOM 652 O O . ILE A 1 82 ? 1.181 -2.852 -15.044 1.00 93.75 82 ILE A O 1
ATOM 656 N N . GLY A 1 83 ? 1.262 -3.568 -12.920 1.00 92.69 83 GLY A N 1
ATOM 657 C CA . GLY A 1 83 ? 2.624 -4.100 -12.988 1.00 92.69 83 GLY A CA 1
ATOM 658 C C . GLY A 1 83 ? 2.806 -5.094 -14.135 1.00 92.69 83 GLY A C 1
ATOM 659 O O . GLY A 1 83 ? 3.700 -4.911 -14.957 1.00 92.69 83 GLY A O 1
ATOM 660 N N . LYS A 1 84 ? 1.895 -6.064 -14.269 1.00 93.81 84 LYS A N 1
ATOM 661 C CA . LYS A 1 84 ? 1.917 -7.053 -15.362 1.00 93.81 84 LYS A CA 1
ATOM 662 C C . LYS A 1 84 ? 1.795 -6.423 -16.749 1.00 93.81 84 LYS A C 1
ATOM 664 O O . LYS A 1 84 ? 2.399 -6.920 -17.696 1.00 93.81 84 LYS A O 1
ATOM 669 N N . VAL A 1 85 ? 1.033 -5.337 -16.894 1.00 94.50 85 VAL A N 1
ATOM 670 C CA . VAL A 1 85 ? 0.928 -4.612 -18.173 1.00 94.50 85 VAL A CA 1
ATOM 671 C C . VAL A 1 85 ? 2.269 -3.986 -18.552 1.00 94.50 85 VAL A C 1
ATOM 673 O O . VAL A 1 85 ? 2.708 -4.130 -19.694 1.00 94.50 85 VAL A O 1
ATOM 676 N N . TYR A 1 86 ? 2.955 -3.354 -17.600 1.00 92.88 86 TYR A N 1
ATOM 677 C CA . TYR A 1 86 ? 4.275 -2.772 -17.846 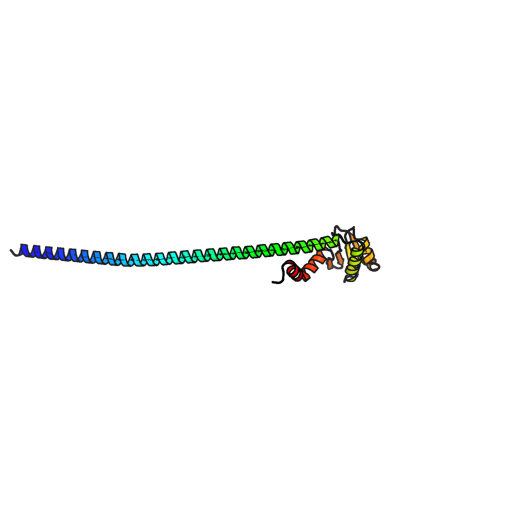1.00 92.88 86 TYR A CA 1
ATOM 678 C C . TYR A 1 86 ? 5.359 -3.837 -18.052 1.00 92.88 86 TYR A C 1
ATOM 680 O O . TYR A 1 86 ? 6.193 -3.685 -18.942 1.00 92.88 86 TYR A O 1
ATOM 688 N N . GLU A 1 87 ? 5.313 -4.958 -17.332 1.00 91.81 87 GLU A N 1
ATOM 689 C CA . GLU A 1 87 ? 6.178 -6.112 -17.612 1.00 91.81 87 GLU A CA 1
ATOM 690 C C . GLU A 1 87 ? 5.953 -6.649 -19.032 1.00 91.81 87 GLU A C 1
ATOM 692 O O . GLU A 1 87 ? 6.906 -6.901 -19.769 1.00 91.81 87 GLU A O 1
ATOM 697 N N . ALA A 1 88 ? 4.695 -6.768 -19.467 1.00 91.62 88 ALA A N 1
ATOM 698 C CA . ALA A 1 88 ? 4.372 -7.160 -20.834 1.00 91.62 88 ALA A CA 1
ATOM 699 C C . ALA A 1 88 ? 4.878 -6.134 -21.863 1.00 91.62 88 ALA A C 1
ATOM 701 O O . ALA A 1 88 ? 5.332 -6.526 -22.939 1.00 91.62 88 ALA A O 1
ATOM 702 N N . ALA A 1 89 ? 4.844 -4.836 -21.547 1.00 91.06 89 ALA A N 1
ATOM 703 C CA . ALA A 1 89 ? 5.415 -3.791 -22.394 1.00 91.06 89 ALA A CA 1
ATOM 704 C C . ALA A 1 89 ? 6.946 -3.917 -22.502 1.00 91.06 89 ALA A C 1
ATOM 706 O O . ALA A 1 89 ? 7.476 -3.907 -23.613 1.00 91.06 89 ALA A O 1
ATOM 707 N N . ALA A 1 90 ? 7.651 -4.130 -21.387 1.00 88.25 90 ALA A N 1
ATOM 708 C CA . ALA A 1 90 ? 9.096 -4.372 -21.379 1.00 88.25 90 ALA A CA 1
ATOM 709 C C . ALA A 1 90 ? 9.473 -5.634 -22.174 1.00 88.25 90 ALA A C 1
ATOM 711 O O . ALA A 1 90 ? 10.404 -5.615 -22.980 1.00 88.25 90 ALA A O 1
ATOM 712 N N . ASN A 1 91 ? 8.693 -6.709 -22.026 1.00 88.56 91 ASN A N 1
ATOM 713 C CA . ASN A 1 91 ? 8.872 -7.940 -22.795 1.00 88.56 91 ASN A CA 1
ATOM 714 C C . ASN A 1 91 ? 8.618 -7.740 -24.295 1.00 88.56 91 ASN A C 1
ATOM 716 O O . ASN A 1 91 ? 9.329 -8.312 -25.118 1.00 88.56 91 ASN A O 1
ATOM 720 N N . LYS A 1 92 ? 7.646 -6.907 -24.683 1.00 89.19 92 LYS A N 1
ATOM 721 C CA . LYS A 1 92 ? 7.453 -6.544 -26.095 1.00 89.19 92 LYS A CA 1
ATOM 722 C C . LYS A 1 92 ? 8.654 -5.779 -26.646 1.00 89.19 92 LYS A C 1
ATOM 724 O O . LYS A 1 92 ? 9.069 -6.065 -27.763 1.00 89.19 92 LYS A O 1
ATOM 729 N N . LEU A 1 93 ? 9.241 -4.866 -25.866 1.00 86.44 93 LEU A N 1
ATOM 730 C CA . LEU A 1 93 ? 10.442 -4.126 -26.271 1.00 86.44 93 LEU A CA 1
ATOM 731 C C . LEU A 1 93 ? 11.647 -5.050 -26.503 1.00 86.44 93 LEU A C 1
ATOM 733 O O . LEU A 1 93 ? 12.378 -4.864 -27.476 1.00 86.44 93 LEU A O 1
ATOM 737 N N . SER A 1 94 ? 11.841 -6.070 -25.660 1.00 81.94 94 SER A N 1
ATOM 738 C CA . SER A 1 94 ? 12.952 -7.024 -25.808 1.00 81.94 94 SER A CA 1
ATOM 739 C C . SER A 1 94 ? 12.806 -7.973 -27.006 1.00 81.94 94 SER A C 1
ATOM 741 O O . SER A 1 94 ? 13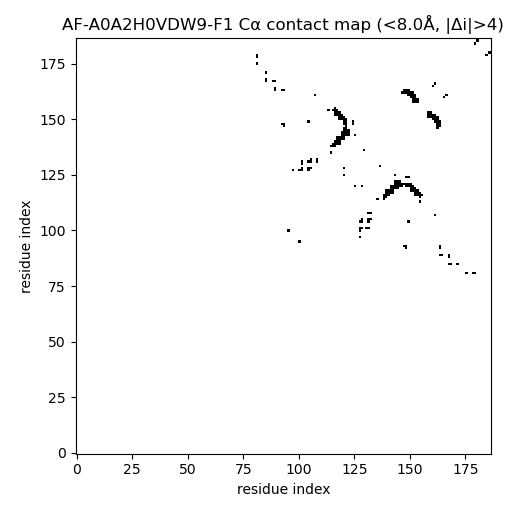.806 -8.508 -27.484 1.00 81.94 94 SER A O 1
ATOM 743 N N . HIS A 1 95 ? 11.587 -8.139 -27.530 1.00 85.75 95 HIS A N 1
ATOM 744 C CA . HIS A 1 95 ? 11.273 -8.992 -28.685 1.00 85.75 95 HIS A CA 1
ATOM 745 C C . HIS A 1 95 ? 10.998 -8.209 -29.980 1.00 85.75 95 HIS A C 1
ATOM 747 O O . HIS A 1 95 ? 10.532 -8.793 -30.959 1.00 85.75 95 HIS A O 1
ATOM 753 N N . LEU A 1 96 ? 11.282 -6.902 -30.009 1.00 85.88 96 LEU A N 1
ATOM 754 C CA . LEU A 1 96 ? 11.150 -6.092 -31.220 1.00 85.88 96 LEU A CA 1
ATOM 755 C C . LEU A 1 96 ? 12.015 -6.629 -32.366 1.00 85.88 96 LEU A C 1
ATOM 757 O O . LEU A 1 96 ? 13.087 -7.210 -32.164 1.00 85.88 96 LEU A O 1
ATOM 761 N N . THR A 1 97 ? 11.576 -6.381 -33.598 1.00 86.06 97 THR A N 1
ATOM 762 C CA . THR A 1 97 ? 12.353 -6.770 -34.777 1.00 86.06 97 THR A CA 1
ATOM 763 C C . THR A 1 97 ? 13.668 -5.980 -34.855 1.00 86.06 97 THR A C 1
ATOM 765 O O . THR A 1 97 ? 13.749 -4.837 -34.389 1.00 86.06 97 THR A O 1
ATOM 768 N N . PRO A 1 98 ? 14.723 -6.520 -35.499 1.00 82.31 98 PRO A N 1
ATOM 769 C CA . PRO A 1 98 ? 16.001 -5.815 -35.633 1.00 82.31 98 PRO A CA 1
ATOM 770 C C . PRO A 1 98 ? 15.884 -4.418 -36.269 1.00 82.31 98 PRO A C 1
ATOM 772 O O . PRO A 1 98 ? 16.654 -3.516 -35.936 1.00 82.31 98 PRO A O 1
ATOM 775 N N . THR A 1 99 ? 14.916 -4.228 -37.169 1.00 84.19 99 THR A N 1
ATOM 776 C CA . THR A 1 99 ? 14.603 -2.947 -37.817 1.00 84.19 99 THR A CA 1
ATOM 777 C C . THR A 1 99 ? 14.014 -1.931 -36.844 1.00 84.19 99 THR A C 1
ATOM 779 O O . THR A 1 99 ? 14.468 -0.788 -36.808 1.00 84.19 99 THR A O 1
ATOM 782 N N . GLU A 1 100 ? 13.054 -2.341 -36.018 1.00 86.50 100 GLU A N 1
ATOM 783 C CA . GLU A 1 100 ? 12.415 -1.473 -35.022 1.00 86.50 100 GLU A CA 1
ATOM 784 C C . GLU A 1 100 ? 13.398 -1.077 -33.921 1.00 86.50 100 GLU A C 1
ATOM 786 O O . GLU A 1 100 ? 13.482 0.097 -33.559 1.00 86.50 100 GLU A O 1
ATOM 791 N N . ILE A 1 101 ? 14.222 -2.025 -33.459 1.00 84.38 101 ILE A N 1
ATOM 792 C CA . ILE A 1 101 ? 15.278 -1.754 -32.476 1.00 84.38 101 ILE A CA 1
ATOM 793 C C . ILE A 1 101 ? 16.274 -0.735 -33.026 1.00 84.38 101 ILE A C 1
ATOM 795 O O . ILE A 1 101 ? 16.674 0.176 -32.308 1.00 84.38 101 ILE A O 1
ATOM 799 N N . ALA A 1 102 ? 16.670 -0.835 -34.298 1.00 83.31 102 ALA A N 1
ATOM 800 C CA . ALA A 1 102 ? 17.590 0.131 -34.895 1.00 83.31 102 ALA A CA 1
ATOM 801 C C . ALA A 1 102 ? 16.999 1.553 -34.949 1.00 83.31 102 ALA A C 1
ATOM 803 O O . ALA A 1 102 ? 17.725 2.524 -34.729 1.00 83.31 102 ALA A O 1
ATOM 804 N N . ILE A 1 103 ? 15.694 1.685 -35.217 1.00 87.00 103 ILE A N 1
ATOM 805 C CA . ILE A 1 103 ? 14.989 2.976 -35.199 1.00 87.00 103 ILE A CA 1
ATOM 806 C C . ILE A 1 103 ? 14.921 3.526 -33.772 1.00 87.00 103 ILE A C 1
ATOM 808 O O . ILE A 1 103 ? 15.249 4.692 -33.554 1.00 87.00 103 ILE A O 1
ATOM 812 N N . LEU A 1 104 ? 14.544 2.689 -32.802 1.00 87.25 104 LEU A N 1
ATOM 813 C CA . LEU A 1 104 ? 14.474 3.065 -31.391 1.00 87.25 104 LEU A CA 1
ATOM 814 C C . LEU A 1 104 ? 15.844 3.521 -30.870 1.00 87.25 104 LEU A C 1
ATOM 816 O O . LEU A 1 104 ? 15.961 4.609 -30.317 1.00 87.25 104 LEU A O 1
ATOM 820 N N . MET A 1 105 ? 16.898 2.745 -31.132 1.00 85.88 105 MET A N 1
ATOM 821 C CA . MET A 1 105 ? 18.273 3.071 -30.738 1.00 85.88 105 MET A CA 1
ATOM 822 C C . MET A 1 105 ? 18.751 4.388 -31.354 1.00 85.88 105 MET A C 1
ATOM 824 O O . MET A 1 105 ? 19.405 5.173 -30.675 1.00 85.88 105 MET A O 1
ATOM 828 N N . LYS A 1 106 ? 18.405 4.674 -32.618 1.00 86.12 106 LYS A N 1
ATOM 829 C CA . LYS A 1 106 ? 18.724 5.968 -33.246 1.00 86.12 106 LYS A CA 1
ATOM 830 C C . LYS A 1 106 ? 18.069 7.144 -32.528 1.00 86.12 106 LYS A C 1
ATOM 832 O O . LYS A 1 106 ? 18.741 8.150 -32.333 1.00 86.12 106 LYS A O 1
ATOM 837 N N . LYS A 1 107 ? 16.798 7.020 -32.132 1.00 87.31 107 LYS A N 1
ATOM 838 C CA . LYS A 1 107 ? 16.093 8.069 -31.377 1.00 87.31 107 LYS A CA 1
ATOM 839 C C . LYS A 1 107 ? 16.723 8.279 -29.999 1.00 87.31 107 LYS A C 1
ATOM 841 O O . L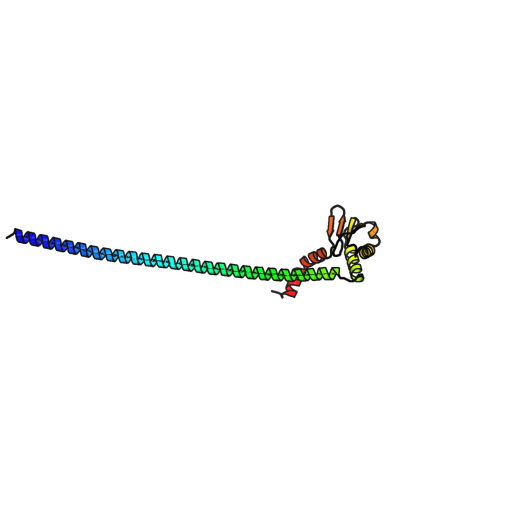YS A 1 107 ? 17.123 9.389 -29.682 1.00 87.31 107 LYS A O 1
ATOM 846 N N . LEU A 1 108 ? 16.934 7.197 -29.247 1.00 86.44 108 LEU A N 1
ATOM 847 C CA . LEU A 1 108 ? 17.532 7.256 -27.907 1.00 86.44 108 LEU A CA 1
ATOM 848 C C . LEU A 1 108 ? 18.948 7.858 -27.906 1.00 86.44 108 LEU A C 1
ATOM 850 O O . LEU A 1 108 ? 19.312 8.591 -26.995 1.00 86.44 108 LEU A O 1
ATOM 854 N N . VAL A 1 109 ? 19.758 7.567 -28.930 1.00 84.88 109 VAL A N 1
ATOM 855 C CA . VAL A 1 109 ? 21.107 8.142 -29.075 1.00 84.88 109 VAL A CA 1
ATOM 856 C C . VAL A 1 109 ? 21.068 9.604 -29.543 1.00 84.88 109 VAL A C 1
ATOM 858 O O . VAL A 1 109 ? 21.991 10.366 -29.245 1.00 84.88 109 VAL A O 1
ATOM 861 N N . ALA A 1 110 ? 20.032 10.016 -30.280 1.00 84.44 110 ALA A N 1
ATOM 862 C CA . ALA A 1 110 ? 19.846 11.413 -30.670 1.00 84.44 110 ALA A CA 1
ATOM 863 C C . ALA A 1 110 ? 19.506 12.294 -29.459 1.00 84.44 110 ALA A C 1
ATOM 865 O O . ALA A 1 110 ? 20.066 13.381 -29.342 1.00 84.44 110 ALA A O 1
ATOM 866 N N . ASP A 1 111 ? 18.689 11.775 -28.541 1.00 83.38 111 ASP A N 1
ATOM 867 C CA . ASP A 1 111 ? 18.276 12.454 -27.305 1.00 83.38 111 ASP A CA 1
ATOM 868 C C . ASP A 1 111 ? 19.348 12.420 -26.200 1.00 83.38 111 ASP A C 1
ATOM 870 O O . ASP A 1 111 ? 19.126 12.905 -25.091 1.00 83.38 111 ASP A O 1
ATOM 874 N N . LEU A 1 112 ? 20.522 11.844 -26.477 1.00 83.69 112 LEU A N 1
ATOM 875 C CA . LEU A 1 112 ? 21.595 11.718 -25.501 1.00 83.69 112 LEU A CA 1
ATOM 876 C C . LEU A 1 112 ? 22.238 13.095 -25.222 1.00 83.69 112 LEU A C 1
ATOM 878 O O . LEU A 1 112 ? 22.846 13.671 -26.129 1.00 83.69 112 LEU A O 1
ATOM 882 N N . PRO A 1 113 ? 22.201 13.604 -23.975 1.00 79.88 113 PRO A N 1
ATOM 883 C CA . PRO A 1 113 ? 22.763 14.916 -23.637 1.00 79.88 113 PRO A CA 1
ATOM 884 C C . PRO A 1 113 ? 24.296 14.902 -23.495 1.00 79.88 113 PRO A C 1
ATOM 886 O O . PRO A 1 113 ? 24.917 15.945 -23.309 1.00 79.88 113 PRO A O 1
ATOM 889 N N . LEU A 1 114 ? 24.919 13.721 -23.555 1.00 79.12 114 LEU A N 1
ATOM 890 C CA . LEU A 1 114 ? 26.353 13.526 -23.357 1.00 79.12 114 LEU A CA 1
ATOM 891 C C . LEU A 1 114 ? 27.079 13.416 -24.701 1.00 79.12 114 LEU A C 1
ATOM 893 O O . LEU A 1 114 ? 26.610 12.762 -25.631 1.00 79.12 114 LEU A O 1
ATOM 897 N N . GLU A 1 115 ? 28.262 14.024 -24.792 1.00 75.94 115 GLU A N 1
ATOM 898 C CA . GLU A 1 115 ? 29.082 13.999 -26.010 1.00 75.94 115 GLU A CA 1
ATOM 899 C C . GLU A 1 115 ? 30.126 12.875 -26.049 1.00 75.94 115 GLU A C 1
ATOM 901 O O . GLU A 1 115 ? 30.583 12.505 -27.133 1.00 75.94 115 GLU A O 1
ATOM 906 N N . SER A 1 116 ? 30.527 12.350 -24.889 1.00 81.44 116 SER A N 1
ATOM 907 C CA . SER A 1 116 ? 31.527 11.284 -24.747 1.00 81.44 116 SER A CA 1
ATOM 908 C C . SER A 1 116 ? 31.325 10.526 -23.435 1.00 81.44 116 SER A C 1
ATOM 910 O O . SER A 1 116 ? 30.740 11.074 -22.497 1.00 81.44 116 SER A O 1
ATOM 912 N N . GLY A 1 117 ? 31.790 9.278 -23.360 1.00 84.81 117 GLY A N 1
ATOM 913 C CA . GLY A 1 117 ? 31.652 8.447 -22.160 1.00 84.81 117 GLY A CA 1
ATOM 914 C C . GLY A 1 117 ? 31.788 6.949 -22.420 1.00 84.81 117 GLY A C 1
ATOM 915 O O . GLY A 1 117 ? 32.141 6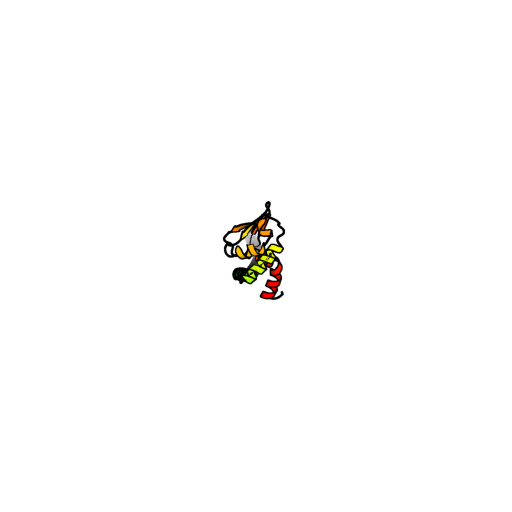.514 -23.518 1.00 84.81 117 GLY A O 1
ATOM 916 N N . GLU A 1 118 ? 31.488 6.150 -21.406 1.00 87.25 118 GLU A N 1
ATOM 917 C CA . GLU A 1 118 ? 31.363 4.699 -21.516 1.00 87.25 118 GLU A CA 1
ATOM 918 C C . GLU A 1 118 ? 29.902 4.333 -21.772 1.00 87.25 118 GLU A C 1
ATOM 920 O O . GLU A 1 118 ? 28.999 4.882 -21.147 1.00 87.25 118 GLU A O 1
ATOM 925 N N . LEU A 1 119 ? 29.663 3.436 -22.725 1.00 86.81 119 LEU A N 1
ATOM 926 C CA . LEU A 1 119 ? 28.327 3.009 -23.106 1.00 86.81 119 LEU A CA 1
ATOM 927 C C . LEU A 1 119 ? 28.223 1.493 -23.005 1.00 86.81 119 LEU A C 1
ATOM 929 O O . LEU A 1 119 ? 28.845 0.770 -23.779 1.00 86.81 119 LEU A O 1
ATOM 933 N N . THR A 1 120 ? 27.398 1.018 -22.086 1.00 87.81 120 THR A N 1
ATOM 934 C CA . THR A 1 120 ? 27.167 -0.401 -21.839 1.00 87.81 120 THR A CA 1
ATOM 935 C C . THR A 1 120 ? 25.889 -0.870 -22.527 1.00 87.81 120 THR A C 1
ATOM 937 O O . THR A 1 120 ? 24.825 -0.282 -22.350 1.00 87.81 120 THR A O 1
ATOM 940 N N . VAL A 1 121 ? 25.976 -1.933 -23.327 1.00 87.81 121 VAL A N 1
ATOM 941 C CA . VAL A 1 121 ? 24.846 -2.478 -24.099 1.00 87.81 121 VAL A CA 1
ATOM 942 C C . VAL A 1 121 ? 24.863 -4.006 -24.110 1.00 87.81 121 VAL A C 1
ATOM 944 O O . VAL A 1 121 ? 25.915 -4.632 -24.008 1.00 87.81 121 VAL A O 1
ATOM 947 N N . SER A 1 122 ? 23.698 -4.629 -24.290 1.00 86.31 122 SER A N 1
ATOM 948 C CA . SER A 1 122 ? 23.609 -6.080 -24.477 1.00 86.31 122 SER A CA 1
ATOM 949 C C . SER A 1 122 ? 24.384 -6.548 -25.710 1.00 86.31 122 SER A C 1
ATOM 951 O O . SER A 1 122 ? 24.320 -5.916 -26.772 1.00 86.31 122 SER A O 1
ATOM 953 N N . LYS A 1 123 ? 25.034 -7.717 -25.620 1.00 82.56 123 LYS A N 1
ATOM 954 C CA . LYS A 1 123 ? 25.775 -8.348 -26.734 1.00 82.56 123 LYS A CA 1
ATOM 955 C C . LYS A 1 123 ? 24.939 -8.452 -28.018 1.00 82.56 123 LYS A C 1
ATOM 957 O O . LYS A 1 123 ? 25.469 -8.268 -29.111 1.00 82.56 123 LYS A O 1
ATOM 962 N N . LYS A 1 124 ? 23.625 -8.675 -27.884 1.00 80.19 124 LYS A N 1
ATOM 963 C CA . LYS A 1 124 ? 22.671 -8.796 -29.001 1.00 80.19 124 LYS A CA 1
ATOM 964 C C . LYS A 1 124 ? 22.465 -7.487 -29.776 1.00 80.19 124 LYS A C 1
ATOM 966 O O . LYS A 1 124 ? 22.160 -7.524 -30.965 1.00 80.19 124 LYS A O 1
ATOM 971 N N . HIS A 1 125 ? 22.650 -6.331 -29.134 1.00 80.81 125 HIS A N 1
ATOM 972 C CA . HIS A 1 125 ? 22.290 -5.022 -29.695 1.00 80.81 125 HIS A CA 1
ATOM 973 C C . HIS A 1 125 ? 23.489 -4.112 -29.994 1.00 80.81 125 HIS A C 1
ATOM 975 O O . HIS A 1 125 ? 23.302 -3.032 -30.556 1.00 80.81 125 HIS A O 1
ATOM 981 N N . VAL A 1 126 ? 24.723 -4.565 -29.733 1.00 81.44 126 VAL A N 1
ATOM 982 C CA . VAL A 1 126 ? 25.966 -3.819 -30.027 1.00 81.44 126 VAL A CA 1
ATOM 983 C C . VAL A 1 126 ? 26.005 -3.317 -31.473 1.00 81.44 126 VAL A C 1
ATOM 985 O O . VAL A 1 126 ? 26.367 -2.170 -31.730 1.00 81.44 126 VAL A O 1
ATOM 988 N N . GLY A 1 127 ? 25.625 -4.166 -32.433 1.00 79.56 127 GLY A N 1
ATOM 989 C CA . GLY A 1 127 ? 25.639 -3.815 -33.855 1.00 79.56 127 GLY A CA 1
ATOM 990 C C . GLY A 1 127 ? 24.626 -2.723 -34.213 1.00 79.56 127 GLY A C 1
ATOM 991 O O . GLY A 1 127 ? 24.953 -1.809 -34.971 1.00 79.56 127 GLY A O 1
ATOM 992 N N . ALA A 1 128 ? 23.419 -2.787 -33.644 1.00 81.06 128 ALA A N 1
ATOM 993 C CA . ALA A 1 128 ? 22.383 -1.775 -33.843 1.00 81.06 128 ALA A CA 1
ATOM 994 C C . ALA A 1 128 ? 22.796 -0.435 -33.220 1.00 81.06 128 ALA A C 1
ATOM 996 O O . ALA A 1 128 ? 22.671 0.608 -33.860 1.00 81.06 128 ALA A O 1
ATOM 997 N N . LEU A 1 129 ? 23.379 -0.477 -32.022 1.00 82.62 129 LEU A N 1
ATOM 998 C CA . LEU A 1 129 ? 23.866 0.703 -31.324 1.00 82.62 129 LEU A CA 1
ATOM 999 C C . LEU A 1 129 ? 25.038 1.373 -32.060 1.00 82.62 129 LEU A C 1
ATOM 1001 O O . LEU A 1 129 ? 25.012 2.581 -32.271 1.00 82.62 129 LEU A O 1
ATOM 1005 N N . LYS A 1 130 ? 26.051 0.617 -32.506 1.00 80.25 130 LYS A N 1
ATOM 1006 C CA . LYS A 1 130 ? 27.177 1.186 -33.273 1.00 80.25 130 LYS A CA 1
ATOM 1007 C C . LYS A 1 130 ? 26.701 1.858 -34.564 1.00 80.25 130 LYS A C 1
ATOM 1009 O O . LYS A 1 130 ? 27.188 2.932 -34.911 1.00 80.25 130 LYS A O 1
ATOM 1014 N N . LYS A 1 131 ? 25.713 1.263 -35.244 1.00 82.31 131 LYS A N 1
ATOM 1015 C CA . LYS A 1 131 ? 25.059 1.872 -36.414 1.00 82.31 131 LYS A CA 1
ATOM 1016 C C . LYS A 1 131 ? 24.258 3.128 -36.053 1.00 82.31 131 LYS A C 1
ATOM 1018 O O . LYS A 1 131 ? 24.218 4.053 -36.856 1.00 82.31 131 LYS A O 1
ATOM 1023 N N . ALA A 1 132 ? 23.635 3.167 -34.876 1.00 82.00 132 ALA A N 1
ATOM 1024 C CA . ALA A 1 132 ? 22.894 4.328 -34.385 1.00 82.00 132 ALA A CA 1
ATOM 1025 C C . ALA A 1 132 ? 23.812 5.494 -33.972 1.00 82.00 132 ALA A C 1
ATOM 1027 O O . ALA A 1 132 ? 23.512 6.640 -34.284 1.00 82.00 132 ALA A O 1
ATOM 1028 N N . LEU A 1 133 ? 24.955 5.205 -33.341 1.00 79.06 133 LEU A N 1
ATOM 1029 C CA . LEU A 1 133 ? 25.967 6.195 -32.947 1.00 79.06 133 LEU A CA 1
ATOM 1030 C C . LEU A 1 133 ? 26.673 6.841 -34.146 1.00 79.06 133 LEU A C 1
ATOM 1032 O O . LEU A 1 133 ? 27.071 8.004 -34.064 1.00 79.06 133 LEU A O 1
ATOM 1036 N N . GLY A 1 134 ? 26.857 6.108 -35.250 1.00 81.12 134 GLY A N 1
ATOM 1037 C CA . GLY A 1 134 ? 27.488 6.628 -36.466 1.00 81.12 134 GLY A CA 1
ATOM 1038 C C . GLY A 1 134 ? 28.831 7.313 -36.176 1.00 81.12 134 GLY A C 1
ATOM 1039 O O . GLY A 1 134 ? 29.737 6.711 -35.602 1.00 81.12 134 GLY A O 1
ATOM 1040 N N . ALA A 1 135 ? 28.951 8.597 -36.529 1.00 68.69 135 ALA A N 1
ATOM 1041 C CA . ALA A 1 135 ? 30.157 9.397 -36.294 1.00 68.69 135 ALA A CA 1
ATOM 1042 C C . ALA A 1 135 ? 30.473 9.637 -34.800 1.00 68.69 135 ALA A C 1
ATOM 1044 O O . ALA A 1 135 ? 31.645 9.776 -34.443 1.00 68.69 135 ALA A O 1
ATOM 1045 N N . LYS A 1 136 ? 29.464 9.630 -33.911 1.00 70.81 136 LYS A N 1
ATOM 1046 C CA . LYS A 1 136 ? 29.653 9.792 -32.456 1.00 70.81 136 LYS A CA 1
ATOM 1047 C C . LYS A 1 136 ? 30.299 8.564 -31.809 1.00 70.81 136 LYS A C 1
ATOM 1049 O O . LYS A 1 136 ? 30.867 8.686 -30.730 1.00 70.81 136 LYS A O 1
ATOM 1054 N N . ALA A 1 137 ? 30.304 7.405 -32.475 1.00 67.81 137 ALA A N 1
ATOM 1055 C CA . ALA A 1 137 ? 30.862 6.163 -31.933 1.00 67.81 137 ALA A CA 1
ATOM 1056 C C . ALA A 1 137 ? 32.343 6.275 -31.525 1.00 67.81 137 ALA A C 1
ATOM 1058 O O . ALA A 1 137 ? 32.784 5.542 -30.651 1.00 67.81 137 ALA A O 1
ATOM 1059 N N . ARG A 1 138 ? 33.113 7.199 -32.121 1.00 68.81 138 ARG A N 1
ATOM 1060 C CA . ARG A 1 138 ? 34.528 7.426 -31.770 1.00 68.81 138 ARG A CA 1
ATOM 1061 C C . ARG A 1 138 ? 34.728 8.109 -30.413 1.00 68.81 138 ARG A C 1
ATOM 1063 O O . ARG A 1 138 ? 35.811 8.005 -29.854 1.00 68.81 138 ARG A O 1
ATOM 1070 N N . LYS A 1 139 ? 33.706 8.803 -29.902 1.00 78.25 139 LYS A N 1
ATOM 1071 C CA . LYS A 1 139 ? 33.734 9.493 -28.604 1.00 78.25 139 LYS A CA 1
ATOM 1072 C C . LYS A 1 139 ? 33.236 8.610 -27.448 1.00 78.25 139 LYS A C 1
ATOM 1074 O O . LYS A 1 139 ? 33.357 9.010 -26.294 1.00 78.25 139 LYS A O 1
ATOM 1079 N N . PHE A 1 140 ? 32.679 7.432 -27.748 1.00 82.00 140 PHE A N 1
ATOM 1080 C CA . PHE A 1 140 ? 32.126 6.517 -26.750 1.00 82.00 140 PHE A CA 1
ATOM 1081 C C . PHE A 1 140 ? 32.873 5.188 -26.719 1.00 82.00 140 PHE A C 1
ATOM 1083 O O . PHE A 1 140 ? 33.064 4.536 -27.746 1.00 82.00 140 PHE A O 1
ATOM 1090 N N . LYS A 1 141 ? 33.241 4.744 -25.520 1.00 84.56 141 LYS A N 1
ATOM 1091 C CA . LYS A 1 141 ? 33.796 3.410 -25.295 1.00 84.56 141 LYS A CA 1
ATOM 1092 C C . LYS A 1 141 ? 32.649 2.430 -25.066 1.00 84.56 141 LYS A C 1
ATOM 1094 O O . LYS A 1 141 ? 31.958 2.520 -24.060 1.00 84.56 141 LYS A O 1
ATOM 1099 N N . VAL A 1 142 ? 32.433 1.508 -26.004 1.00 84.25 142 VAL A N 1
ATOM 1100 C CA . VAL A 1 142 ? 31.319 0.548 -25.928 1.00 84.25 142 VAL A CA 1
ATOM 1101 C C . VAL A 1 142 ? 31.728 -0.685 -25.119 1.00 84.25 142 VAL A C 1
ATOM 1103 O O . VAL A 1 142 ? 32.634 -1.413 -25.522 1.00 84.25 142 VAL A O 1
ATOM 1106 N N . LEU A 1 143 ? 31.033 -0.922 -24.011 1.00 85.56 143 LEU A N 1
ATOM 1107 C CA . LEU A 1 143 ? 31.139 -2.090 -23.141 1.00 85.56 143 LEU A CA 1
ATOM 1108 C C . LEU A 1 143 ? 29.929 -3.009 -23.347 1.00 85.56 143 LEU A C 1
ATOM 1110 O O . LEU A 1 143 ? 28.877 -2.586 -23.833 1.00 85.56 143 LEU A O 1
ATOM 1114 N N . THR A 1 144 ? 30.079 -4.283 -22.987 1.00 84.62 144 THR A N 1
ATOM 1115 C CA . THR A 1 144 ? 28.989 -5.259 -23.075 1.00 84.62 144 THR A CA 1
ATOM 1116 C C . THR A 1 144 ? 28.703 -5.901 -21.734 1.00 84.62 144 THR A C 1
ATOM 1118 O O . THR A 1 144 ? 29.599 -6.520 -21.164 1.00 84.62 144 THR A O 1
ATOM 1121 N N . GLU A 1 145 ? 27.448 -5.840 -21.308 1.00 83.25 145 GLU A N 1
ATOM 1122 C CA . GLU A 1 145 ? 26.932 -6.514 -20.113 1.00 83.25 145 GLU A CA 1
ATOM 1123 C C . GLU A 1 145 ? 25.672 -7.313 -20.455 1.00 83.25 145 GLU A C 1
ATOM 1125 O O . GLU A 1 145 ? 25.149 -7.231 -21.574 1.00 83.25 145 GLU A O 1
ATOM 1130 N N . ASP A 1 146 ? 25.213 -8.124 -19.504 1.00 79.56 146 ASP A N 1
ATOM 1131 C CA . ASP A 1 146 ? 23.984 -8.892 -19.653 1.00 79.56 146 ASP A CA 1
ATOM 1132 C C . ASP A 1 146 ? 22.773 -8.001 -19.356 1.00 79.56 146 ASP A C 1
ATOM 1134 O O . ASP A 1 146 ? 22.330 -7.849 -18.222 1.00 79.56 146 ASP A O 1
ATOM 1138 N N . LEU A 1 147 ? 22.296 -7.337 -20.407 1.00 80.38 147 LEU A N 1
ATOM 1139 C CA . LEU A 1 147 ? 21.125 -6.468 -20.380 1.00 80.38 147 LEU A CA 1
ATOM 1140 C C . LEU A 1 147 ? 20.019 -7.085 -21.242 1.00 80.38 147 LEU A C 1
ATOM 1142 O O . LEU A 1 147 ? 20.280 -7.576 -22.348 1.00 80.38 147 LEU A O 1
ATOM 1146 N N . SER A 1 148 ? 18.777 -6.991 -20.763 1.00 72.94 148 SER A N 1
ATOM 1147 C CA . SER A 1 148 ? 17.565 -7.406 -21.484 1.00 72.94 148 SER A CA 1
ATOM 1148 C C . SER A 1 148 ? 17.342 -6.592 -22.768 1.00 72.94 148 SER A C 1
ATOM 1150 O O . SER A 1 148 ? 16.787 -7.101 -23.742 1.00 72.94 148 SER A O 1
ATOM 1152 N N . GLY A 1 149 ? 17.843 -5.353 -22.802 1.00 82.81 149 GLY A N 1
ATOM 1153 C CA . GLY A 1 149 ? 17.857 -4.468 -23.963 1.00 82.81 149 GLY A CA 1
ATOM 1154 C C . GLY A 1 149 ? 18.187 -3.021 -23.588 1.00 82.81 149 GLY A C 1
ATOM 1155 O O . GLY A 1 149 ? 18.477 -2.718 -22.430 1.00 82.81 149 GLY A O 1
ATOM 1156 N N . GLY A 1 150 ? 18.149 -2.114 -24.566 1.00 85.12 150 GLY A N 1
ATOM 1157 C CA . GLY A 1 150 ? 18.547 -0.714 -24.366 1.00 85.12 150 GLY A CA 1
ATOM 1158 C C . GLY A 1 150 ? 20.049 -0.553 -24.101 1.00 85.12 150 GLY A C 1
ATOM 1159 O O . GLY A 1 150 ? 20.846 -1.393 -24.527 1.00 85.12 150 GLY A O 1
ATOM 1160 N N . PHE A 1 151 ? 20.439 0.537 -23.440 1.00 88.81 151 PHE A N 1
ATOM 1161 C CA . PHE A 1 151 ? 21.836 0.808 -23.092 1.00 88.81 151 PHE A CA 1
ATOM 1162 C C . PHE A 1 151 ? 21.979 1.748 -21.889 1.00 88.81 151 PHE A C 1
ATOM 1164 O O . PHE A 1 151 ? 21.047 2.453 -21.519 1.00 88.81 151 PHE A O 1
ATOM 1171 N N . ILE A 1 152 ? 23.167 1.786 -21.295 1.00 89.88 152 ILE A N 1
ATOM 1172 C CA . ILE A 1 152 ? 23.522 2.679 -20.189 1.00 89.88 152 ILE A CA 1
ATOM 1173 C C . ILE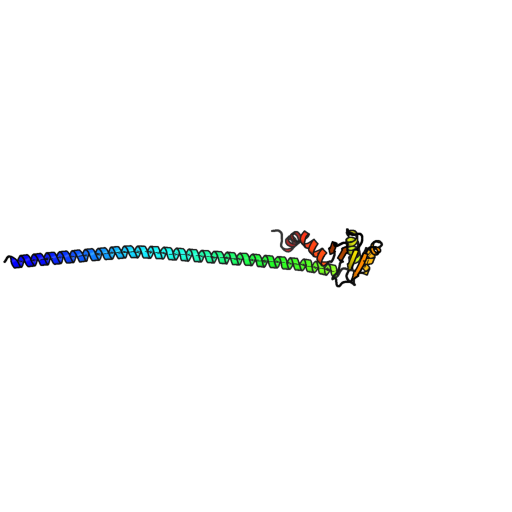 A 1 152 ? 24.706 3.533 -20.633 1.00 89.88 152 ILE A C 1
ATOM 1175 O O . ILE A 1 152 ? 25.638 3.009 -21.235 1.00 89.88 152 ILE A O 1
ATOM 1179 N N . VAL A 1 153 ? 24.674 4.834 -20.350 1.00 89.62 153 VAL A N 1
ATOM 1180 C CA . VAL A 1 153 ? 25.789 5.756 -20.610 1.00 89.62 153 VAL A CA 1
ATOM 1181 C C . VAL A 1 153 ? 26.317 6.313 -19.299 1.00 89.62 153 VAL A C 1
ATOM 1183 O O . VAL A 1 153 ? 25.540 6.830 -18.504 1.00 89.62 153 VAL A O 1
ATOM 1186 N N . SER A 1 154 ? 27.636 6.293 -19.126 1.00 87.12 154 SER A N 1
ATOM 1187 C CA . SER A 1 154 ? 28.338 6.851 -17.971 1.00 87.12 154 SER A CA 1
ATOM 1188 C C . SER A 1 154 ? 29.429 7.825 -18.417 1.00 87.12 154 S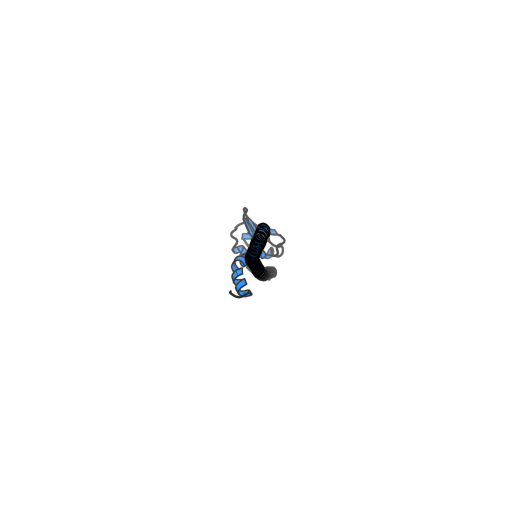ER A C 1
ATOM 1190 O O . SER A 1 154 ? 30.250 7.502 -19.274 1.00 87.12 154 SER A O 1
ATOM 1192 N N . SER A 1 155 ? 29.462 9.029 -17.847 1.00 86.62 155 SER A N 1
ATOM 1193 C CA . SER A 1 155 ? 30.493 10.033 -18.133 1.00 86.62 155 SER A CA 1
ATOM 1194 C C . SER A 1 155 ? 30.647 11.019 -16.977 1.00 86.62 155 SER A C 1
ATOM 1196 O O . SER A 1 155 ? 29.657 11.557 -16.489 1.00 86.62 155 SER A O 1
ATOM 1198 N N . GLY A 1 156 ? 31.882 11.257 -16.523 1.00 79.25 156 GLY A N 1
ATOM 1199 C CA . GLY A 1 156 ? 32.188 12.302 -15.534 1.00 79.25 156 GLY A CA 1
ATOM 1200 C C . GLY A 1 156 ? 31.438 12.193 -14.196 1.00 79.25 156 GLY A C 1
ATOM 1201 O O . GLY A 1 156 ? 31.173 13.214 -13.574 1.00 79.25 156 GLY A O 1
ATOM 1202 N N . GLY A 1 157 ? 31.062 10.982 -13.769 1.00 80.75 157 GLY A N 1
ATOM 1203 C CA . GLY A 1 157 ? 30.270 10.747 -12.552 1.00 80.75 157 GLY A CA 1
ATOM 1204 C C . GLY A 1 157 ? 28.748 10.784 -12.748 1.00 80.75 157 GLY A C 1
ATOM 1205 O O . GLY A 1 157 ? 28.017 10.476 -11.812 1.00 80.75 157 GLY A O 1
ATOM 1206 N N . LEU A 1 158 ? 28.260 11.099 -13.953 1.00 85.38 158 LEU A N 1
ATOM 1207 C CA . LEU A 1 158 ? 26.850 10.994 -14.326 1.00 85.38 158 LEU A CA 1
ATOM 1208 C C . LEU A 1 158 ? 26.597 9.670 -15.055 1.00 85.38 158 LEU A C 1
ATOM 1210 O O . LEU A 1 158 ? 27.321 9.333 -15.992 1.00 85.38 158 LEU A O 1
ATOM 1214 N N . GLN A 1 159 ? 25.546 8.951 -14.662 1.00 87.12 159 GLN A N 1
ATOM 1215 C CA . GLN A 1 159 ? 25.091 7.730 -15.325 1.00 87.12 159 GLN A CA 1
ATOM 1216 C C . GLN A 1 159 ? 23.624 7.875 -15.734 1.00 87.12 159 GLN A C 1
ATOM 1218 O O . GLN A 1 159 ? 22.764 8.161 -14.904 1.00 87.12 159 GLN A O 1
ATOM 1223 N N . LEU A 1 160 ? 23.341 7.664 -17.018 1.00 88.62 160 LEU A N 1
ATOM 1224 C CA . LEU A 1 160 ? 22.003 7.682 -17.594 1.00 88.62 160 LEU A CA 1
ATOM 1225 C C . LEU A 1 160 ? 21.618 6.271 -18.028 1.00 88.62 160 LEU A C 1
ATOM 1227 O O . LEU A 1 160 ? 22.319 5.634 -18.820 1.00 88.62 160 LEU A O 1
ATOM 1231 N N . ASN A 1 161 ? 20.493 5.786 -17.508 1.00 89.88 161 ASN A N 1
ATOM 1232 C CA . ASN A 1 161 ? 19.989 4.452 -17.794 1.00 89.88 161 ASN A CA 1
ATOM 1233 C C . ASN A 1 161 ? 18.873 4.509 -18.845 1.00 89.88 161 ASN A C 1
ATOM 1235 O O . ASN A 1 161 ? 17.765 4.952 -18.557 1.00 89.88 161 ASN A O 1
ATOM 1239 N N . TYR A 1 162 ? 19.174 4.027 -20.049 1.00 88.50 162 TYR A N 1
ATOM 1240 C CA . TYR A 1 162 ? 18.227 3.852 -21.151 1.00 88.50 162 TYR A CA 1
ATOM 1241 C C . TYR A 1 162 ? 17.969 2.361 -21.425 1.00 88.50 162 TYR A C 1
ATOM 1243 O O . TYR A 1 162 ? 17.733 1.961 -22.571 1.00 88.50 162 TYR A O 1
ATOM 1251 N N . SER A 1 163 ? 18.050 1.503 -20.400 1.00 89.94 163 SER A N 1
ATOM 1252 C CA . SER A 1 163 ? 17.576 0.123 -20.514 1.00 89.94 163 SER A CA 1
ATOM 1253 C C . SER A 1 163 ? 16.072 0.110 -20.805 1.00 89.94 163 SER A C 1
ATOM 1255 O O . SER A 1 163 ? 15.346 1.039 -20.445 1.00 89.94 163 SER A O 1
ATOM 1257 N N . PHE A 1 164 ? 15.574 -0.940 -21.460 1.00 89.31 164 PHE A N 1
ATOM 1258 C CA . PHE A 1 164 ? 14.134 -1.044 -21.732 1.00 89.31 164 PHE A CA 1
ATOM 1259 C C . PHE A 1 164 ? 13.307 -1.042 -20.441 1.00 89.31 164 PHE A C 1
ATOM 1261 O O . PHE A 1 164 ? 12.251 -0.420 -20.398 1.00 89.31 164 PHE A O 1
ATOM 1268 N N . GLU A 1 165 ? 13.823 -1.653 -19.376 1.00 88.00 165 GLU A N 1
ATOM 1269 C CA . GLU A 1 165 ? 13.218 -1.617 -18.043 1.00 88.00 165 GLU A CA 1
ATOM 1270 C C . GLU A 1 165 ? 13.139 -0.190 -17.486 1.00 88.00 165 GLU A C 1
ATOM 1272 O O . GLU A 1 165 ? 12.080 0.222 -17.019 1.00 88.00 165 GLU A O 1
ATOM 1277 N N . ALA A 1 166 ? 14.218 0.594 -17.592 1.00 89.94 166 ALA A N 1
ATOM 1278 C CA . ALA A 1 166 ? 14.245 1.980 -17.123 1.00 89.94 166 ALA A CA 1
ATOM 1279 C C . ALA A 1 166 ? 13.316 2.889 -17.941 1.00 89.94 166 ALA A C 1
ATOM 1281 O O . ALA A 1 166 ? 12.617 3.730 -17.379 1.00 89.94 166 ALA A O 1
ATOM 1282 N N . LEU A 1 167 ? 13.255 2.689 -19.261 1.00 90.06 167 LEU A N 1
ATOM 1283 C CA . LEU A 1 167 ? 12.339 3.419 -20.139 1.00 90.06 167 LEU A CA 1
ATOM 1284 C C . LEU A 1 167 ? 10.875 3.129 -19.796 1.00 90.06 167 LEU A C 1
ATOM 1286 O O . LEU A 1 167 ? 10.065 4.051 -19.718 1.00 90.06 167 LEU A O 1
ATOM 1290 N N . VAL A 1 168 ? 10.540 1.859 -19.558 1.00 91.62 168 VAL A N 1
ATOM 1291 C CA . VAL A 1 168 ? 9.189 1.449 -19.159 1.00 91.62 168 VAL A CA 1
ATOM 1292 C C . VAL A 1 168 ? 8.846 1.970 -17.765 1.00 91.62 168 VAL A C 1
ATOM 1294 O O . VAL A 1 168 ? 7.731 2.437 -17.564 1.00 91.62 168 VAL A O 1
ATOM 1297 N N . ALA A 1 169 ? 9.790 1.951 -16.822 1.00 90.50 169 ALA A N 1
ATOM 1298 C CA . ALA A 1 169 ? 9.593 2.511 -15.487 1.00 90.50 169 ALA A CA 1
ATOM 1299 C C . ALA A 1 169 ? 9.321 4.024 -15.532 1.00 90.50 169 ALA A C 1
ATOM 1301 O O . ALA A 1 169 ? 8.357 4.487 -14.929 1.00 90.50 169 ALA A O 1
ATOM 1302 N N . ASN A 1 170 ? 10.099 4.780 -16.310 1.00 90.94 170 ASN A N 1
ATOM 1303 C CA . ASN A 1 170 ? 9.881 6.218 -16.481 1.00 90.94 170 ASN A CA 1
ATOM 1304 C C . ASN A 1 170 ? 8.536 6.511 -17.176 1.00 90.94 170 ASN A C 1
ATOM 1306 O O . ASN A 1 170 ? 7.784 7.391 -16.768 1.00 90.94 170 ASN A O 1
ATOM 1310 N N . SER A 1 171 ? 8.181 5.718 -18.195 1.00 90.31 171 SER A N 1
ATOM 1311 C CA . SER A 1 171 ? 6.870 5.819 -18.847 1.00 90.31 171 SER A CA 1
ATOM 1312 C C . SER A 1 171 ? 5.729 5.494 -17.884 1.00 90.31 171 SER A C 1
ATOM 1314 O O . SER A 1 171 ? 4.679 6.131 -17.958 1.00 90.31 171 SER A O 1
ATOM 1316 N N . LYS A 1 172 ? 5.917 4.526 -16.981 1.00 92.25 172 LYS A N 1
ATOM 1317 C CA . LYS A 1 172 ? 4.926 4.174 -15.967 1.00 92.25 172 LYS A CA 1
ATOM 1318 C C . LYS A 1 172 ? 4.621 5.359 -15.063 1.00 92.25 172 LYS A C 1
ATOM 1320 O O . LYS A 1 172 ? 3.451 5.666 -14.890 1.00 92.25 172 LYS A O 1
ATOM 1325 N N . GLU A 1 173 ? 5.629 6.063 -14.555 1.00 90.50 173 GLU A N 1
ATOM 1326 C CA . GLU A 1 173 ? 5.407 7.235 -13.692 1.00 90.50 173 GLU A CA 1
ATOM 1327 C C . GLU A 1 173 ? 4.536 8.312 -14.357 1.00 90.50 173 GLU A C 1
ATOM 1329 O O . GLU A 1 173 ? 3.739 8.965 -13.689 1.00 90.50 173 GLU A O 1
ATOM 1334 N N . GLN A 1 174 ? 4.647 8.461 -15.679 1.00 91.62 174 GLN A N 1
ATOM 1335 C CA . GLN A 1 174 ? 3.903 9.462 -16.445 1.00 91.62 174 GLN A CA 1
ATOM 1336 C C . GLN A 1 174 ? 2.502 8.998 -16.867 1.00 91.62 174 GLN A C 1
ATOM 1338 O O . GLN A 1 174 ? 1.605 9.824 -16.993 1.00 91.62 174 GLN A O 1
ATOM 1343 N N . THR A 1 175 ? 2.306 7.695 -17.091 1.00 93.31 175 THR A N 1
ATOM 1344 C CA . THR A 1 175 ? 1.090 7.150 -17.731 1.00 93.31 175 THR A CA 1
ATOM 1345 C C . THR A 1 175 ? 0.279 6.218 -16.829 1.00 93.31 175 THR A C 1
ATOM 1347 O O . THR A 1 175 ? -0.788 5.756 -17.221 1.00 93.31 175 THR A O 1
ATOM 1350 N N . GLU A 1 176 ? 0.728 5.942 -15.598 1.00 90.81 176 GLU A N 1
ATOM 1351 C CA . GLU A 1 176 ? 0.057 5.010 -14.679 1.00 90.81 176 GLU A CA 1
ATOM 1352 C C . GLU A 1 176 ? -1.400 5.386 -14.403 1.00 90.81 176 GLU A C 1
ATOM 1354 O O . GLU A 1 176 ? -2.241 4.490 -14.355 1.00 90.81 176 GLU A O 1
ATOM 1359 N N . ILE A 1 177 ? -1.711 6.679 -14.277 1.00 90.94 177 ILE A N 1
ATOM 1360 C CA . ILE A 1 177 ? -3.086 7.150 -14.058 1.00 90.94 177 ILE A CA 1
ATOM 1361 C C . ILE A 1 177 ? -3.958 6.836 -15.279 1.00 90.94 177 ILE A C 1
ATOM 1363 O O . ILE A 1 177 ? -4.982 6.177 -15.134 1.00 90.94 177 ILE A O 1
ATOM 1367 N N . GLU A 1 178 ? -3.518 7.221 -16.478 1.00 92.75 178 GLU A N 1
ATOM 1368 C CA . GLU A 1 178 ? -4.251 6.976 -17.728 1.00 92.75 178 GLU A CA 1
ATOM 1369 C C . GLU A 1 178 ? -4.453 5.473 -17.983 1.00 92.75 178 GLU A C 1
ATOM 1371 O O . GLU A 1 178 ? -5.538 5.022 -18.352 1.00 92.75 178 GLU A O 1
ATOM 1376 N N . VAL A 1 179 ? -3.421 4.663 -17.725 1.00 92.50 179 VAL A N 1
ATOM 1377 C CA . VAL A 1 179 ? -3.497 3.201 -17.842 1.00 92.50 179 VAL A CA 1
ATOM 1378 C C . VAL A 1 179 ? -4.466 2.619 -16.812 1.00 92.50 179 VAL A C 1
ATOM 1380 O O . VAL A 1 179 ? -5.231 1.710 -17.137 1.00 92.50 179 VAL A O 1
ATOM 1383 N N . ALA A 1 180 ? -4.472 3.127 -15.578 1.00 92.12 180 ALA A N 1
ATOM 1384 C CA . ALA A 1 180 ? -5.413 2.688 -14.553 1.00 92.12 180 ALA A CA 1
ATOM 1385 C C . ALA A 1 180 ? -6.863 3.032 -14.926 1.00 92.12 180 ALA A C 1
ATOM 1387 O O . ALA A 1 180 ? -7.742 2.186 -14.750 1.00 92.12 180 ALA A O 1
ATOM 1388 N N . GLU A 1 181 ? -7.106 4.224 -15.473 1.00 93.00 181 GLU A N 1
ATOM 1389 C CA . GLU A 1 181 ? -8.419 4.643 -15.976 1.00 93.00 181 GLU A CA 1
ATOM 1390 C C . GLU A 1 181 ? -8.882 3.766 -17.141 1.00 93.00 181 GLU A C 1
ATOM 1392 O O . GLU A 1 181 ? -10.029 3.323 -17.165 1.00 93.00 181 GLU A O 1
ATOM 1397 N N . TYR A 1 182 ? -7.986 3.429 -18.069 1.00 92.88 182 TYR A N 1
ATOM 1398 C CA . TYR A 1 182 ? -8.314 2.547 -19.187 1.00 92.88 182 TYR A CA 1
ATOM 1399 C C . TYR A 1 182 ? -8.637 1.112 -18.735 1.00 92.88 182 TYR A C 1
ATOM 1401 O O . TYR A 1 182 ? -9.546 0.475 -19.266 1.00 92.88 182 TYR A O 1
ATOM 1409 N N . LEU A 1 183 ? -7.901 0.583 -17.749 1.00 91.50 183 LEU A N 1
ATOM 1410 C CA . LEU A 1 183 ? -8.063 -0.797 -17.272 1.00 91.50 183 LEU A CA 1
ATOM 1411 C C . LEU A 1 183 ? -9.246 -0.983 -16.319 1.00 91.50 183 LEU A C 1
ATOM 1413 O O . LEU A 1 183 ? -9.857 -2.052 -16.306 1.00 91.50 183 LEU A O 1
ATOM 1417 N N . PHE A 1 184 ? -9.530 0.011 -15.477 1.00 92.69 184 PHE A N 1
ATOM 1418 C CA . PHE A 1 184 ? -10.499 -0.119 -14.385 1.00 92.69 184 PHE A CA 1
ATOM 1419 C C . PHE A 1 184 ? -11.679 0.852 -14.479 1.00 92.69 184 PHE A C 1
ATOM 1421 O O . PHE A 1 184 ? -12.567 0.773 -13.629 1.00 92.69 184 PHE A O 1
ATOM 1428 N N . GLY A 1 185 ? -11.705 1.719 -15.493 1.00 88.19 185 GLY A N 1
ATOM 1429 C CA . GLY A 1 185 ? -12.665 2.808 -15.636 1.00 88.19 185 GLY A CA 1
ATOM 1430 C C . GLY A 1 185 ? -12.261 4.057 -14.851 1.00 88.19 185 GLY A C 1
ATOM 1431 O O . GLY A 1 185 ? -11.481 3.998 -13.896 1.00 88.19 185 GLY A O 1
ATOM 1432 N N . THR A 1 186 ? -12.820 5.196 -15.253 1.00 71.19 186 THR A N 1
ATOM 1433 C CA . THR A 1 186 ? -12.790 6.433 -14.471 1.00 71.19 186 THR A CA 1
ATOM 1434 C C . THR A 1 186 ? -13.692 6.288 -13.247 1.00 71.19 186 THR A C 1
ATOM 1436 O O . THR A 1 186 ? -14.797 5.749 -13.333 1.00 71.19 186 THR A O 1
ATOM 1439 N N . ASN A 1 187 ? -13.177 6.724 -12.098 1.00 57.75 187 ASN A N 1
ATOM 1440 C CA . ASN A 1 187 ? -13.926 6.795 -10.841 1.00 57.75 187 ASN A CA 1
ATOM 1441 C C . ASN A 1 187 ? -15.036 7.849 -10.914 1.00 57.75 187 ASN A C 1
ATOM 1443 O O . ASN A 1 187 ? -14.777 8.919 -11.509 1.00 57.75 187 ASN A O 1
#